Protein AF-A0A935LX18-F1 (afdb_monomer)

Sequence (179 aa):
MEHFVNEFNPDAICLTGYVTHILVIKEYCKKAKLINKNIITIAGGVHTEKFPEDIDDESIDYRVVRNAVRSFPHLIDFLNGNLPFPSGVLKTNELMNEARLPEYDFKFLAPDRTLTEKYRSRYFYVFHNKVALMKTSFGCPYHCKFCFCRIITGDRYFARPLNEVLDELSSIKEKRSTL

Structure (mmCIF, N/CA/C/O backbone):
data_AF-A0A935LX18-F1
#
_entry.id   AF-A0A935LX18-F1
#
loop_
_atom_site.group_PDB
_atom_site.id
_atom_site.type_symbol
_atom_site.label_atom_id
_atom_site.l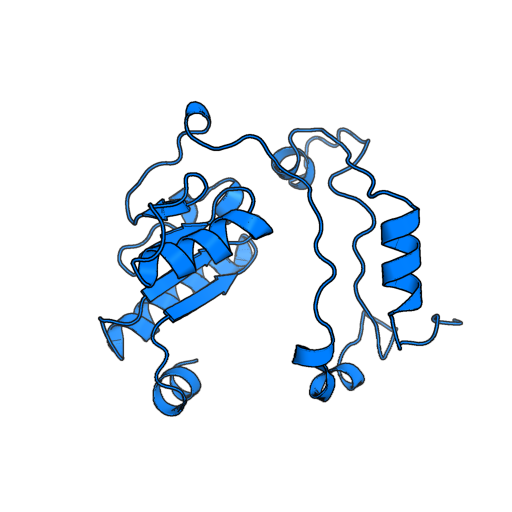abel_alt_id
_atom_site.label_comp_id
_atom_site.label_asym_id
_atom_site.label_entity_id
_atom_site.label_seq_id
_atom_site.pdbx_PDB_ins_code
_atom_site.Cartn_x
_atom_site.Cartn_y
_atom_site.Cartn_z
_atom_site.occupancy
_atom_site.B_iso_or_equiv
_atom_site.auth_seq_id
_atom_site.auth_comp_id
_atom_site.auth_asym_id
_atom_site.auth_atom_id
_atom_site.pdbx_PDB_model_num
ATOM 1 N N . MET A 1 1 ? -18.425 3.016 -3.816 1.00 86.75 1 MET A N 1
ATOM 2 C CA . MET A 1 1 ? -17.789 2.261 -2.717 1.00 86.75 1 MET A CA 1
ATOM 3 C C . MET A 1 1 ? -18.853 1.587 -1.860 1.00 86.75 1 MET A C 1
ATOM 5 O O . MET A 1 1 ? -18.885 0.371 -1.877 1.00 86.75 1 MET A O 1
ATOM 9 N N . GLU A 1 2 ? -19.776 2.333 -1.245 1.00 92.38 2 GLU A N 1
ATOM 10 C CA . GLU A 1 2 ? -20.868 1.794 -0.403 1.00 92.38 2 GLU A CA 1
ATOM 11 C C . GLU A 1 2 ? -21.653 0.649 -1.062 1.00 92.38 2 GLU A C 1
ATOM 13 O O . GLU A 1 2 ? -21.867 -0.385 -0.442 1.00 92.38 2 GLU A O 1
ATOM 18 N N . HIS A 1 3 ? -21.993 0.791 -2.349 1.00 94.00 3 HIS A N 1
ATOM 19 C CA . HIS A 1 3 ? -22.614 -0.275 -3.144 1.00 94.00 3 HIS A CA 1
ATOM 20 C C . HIS A 1 3 ? -21.846 -1.606 -3.071 1.00 94.00 3 HIS A C 1
ATOM 22 O O . HIS A 1 3 ? -22.439 -2.628 -2.752 1.00 94.00 3 HIS A O 1
ATOM 28 N N . PHE A 1 4 ? -20.525 -1.580 -3.280 1.00 93.25 4 PHE A N 1
ATOM 29 C CA . PHE A 1 4 ? -19.686 -2.780 -3.228 1.00 93.25 4 PHE A CA 1
ATOM 30 C C . PHE A 1 4 ? -19.562 -3.342 -1.813 1.00 93.25 4 PHE A C 1
ATOM 32 O O . PHE A 1 4 ? -19.500 -4.553 -1.653 1.00 93.25 4 PHE A O 1
ATOM 39 N N . VAL A 1 5 ? -19.537 -2.485 -0.787 1.00 94.62 5 VAL A N 1
ATOM 40 C CA . VAL A 1 5 ? -19.498 -2.936 0.613 1.00 94.62 5 VAL A CA 1
ATOM 41 C C . VAL A 1 5 ? -20.787 -3.667 0.977 1.00 94.62 5 VAL A C 1
ATOM 43 O O . VAL A 1 5 ? -20.723 -4.737 1.566 1.00 94.62 5 VAL A O 1
ATOM 46 N N . ASN A 1 6 ? -21.942 -3.133 0.577 1.00 94.56 6 ASN A N 1
ATOM 47 C CA . ASN A 1 6 ? -23.236 -3.764 0.830 1.00 94.56 6 ASN A CA 1
ATOM 48 C C . ASN A 1 6 ? -23.429 -5.061 0.031 1.00 94.56 6 ASN A C 1
ATOM 50 O O . ASN A 1 6 ? -24.015 -6.005 0.546 1.00 94.56 6 ASN A O 1
ATOM 54 N N . GLU A 1 7 ? -22.958 -5.109 -1.217 1.00 96.62 7 GLU A N 1
ATOM 55 C CA . GLU A 1 7 ? -23.095 -6.293 -2.074 1.00 96.62 7 GLU A CA 1
ATOM 56 C C . GLU A 1 7 ? -22.148 -7.425 -1.654 1.00 96.62 7 GLU A C 1
ATOM 58 O O . GLU A 1 7 ? -22.559 -8.579 -1.574 1.00 96.62 7 GLU A O 1
ATOM 63 N N . PHE A 1 8 ? -20.880 -7.103 -1.388 1.00 96.75 8 PHE A N 1
ATOM 64 C CA . PHE A 1 8 ? -19.851 -8.099 -1.090 1.00 96.75 8 PHE A CA 1
ATOM 65 C C . PHE A 1 8 ? -19.779 -8.466 0.399 1.00 96.75 8 PHE A C 1
ATOM 67 O O . PHE 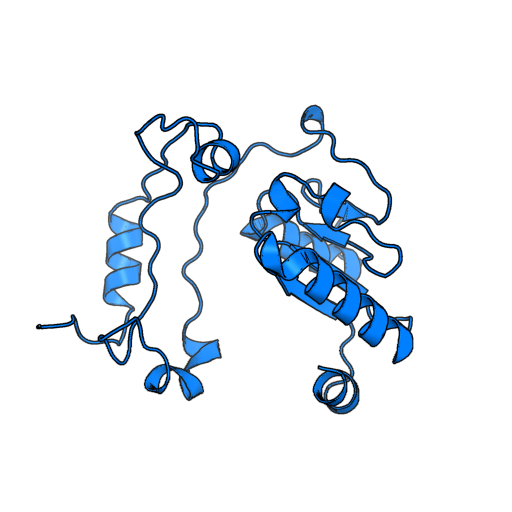A 1 8 ? -19.352 -9.569 0.721 1.00 96.75 8 PHE A O 1
ATOM 74 N N . ASN A 1 9 ? -20.185 -7.559 1.296 1.00 95.88 9 ASN A N 1
ATOM 75 C CA . ASN A 1 9 ? -20.076 -7.692 2.752 1.00 95.88 9 ASN A CA 1
ATOM 76 C C . ASN A 1 9 ? -18.656 -8.101 3.225 1.00 95.88 9 ASN A C 1
ATOM 78 O O . ASN A 1 9 ? -18.478 -9.193 3.763 1.00 95.88 9 ASN A O 1
ATOM 82 N N . PRO A 1 10 ? -17.629 -7.255 3.000 1.00 97.12 10 PRO A N 1
ATOM 83 C CA . PRO A 1 10 ? -16.240 -7.597 3.307 1.00 97.12 10 PRO A CA 1
ATOM 84 C C . PRO A 1 10 ? -15.951 -7.635 4.811 1.00 97.12 10 PRO A C 1
ATOM 86 O O . PRO A 1 10 ? -16.379 -6.746 5.542 1.00 97.12 10 PRO A O 1
ATOM 89 N N . ASP A 1 11 ? -15.087 -8.555 5.242 1.00 97.25 11 ASP A N 1
ATOM 90 C CA . ASP A 1 11 ? -14.485 -8.519 6.585 1.00 97.25 11 ASP A CA 1
ATOM 91 C C . ASP A 1 11 ? -13.445 -7.399 6.720 1.00 97.25 11 ASP A C 1
ATOM 93 O O . ASP A 1 11 ? -13.256 -6.826 7.794 1.00 97.25 11 ASP A O 1
ATOM 97 N N . ALA A 1 12 ? -12.770 -7.062 5.615 1.00 97.56 12 ALA A N 1
ATOM 98 C CA . ALA A 1 12 ? -11.761 -6.016 5.577 1.00 97.56 12 ALA A CA 1
ATOM 99 C C . ALA A 1 12 ? -11.776 -5.215 4.269 1.00 97.56 12 ALA A C 1
ATOM 101 O O . ALA A 1 12 ? -11.993 -5.750 3.181 1.00 97.56 12 ALA A O 1
ATOM 102 N N . ILE A 1 13 ? -11.466 -3.924 4.369 1.00 97.56 13 ILE A N 1
ATOM 103 C CA . ILE A 1 13 ? -11.244 -3.022 3.239 1.00 97.56 13 ILE A CA 1
ATOM 104 C C . ILE A 1 13 ? -9.830 -2.464 3.332 1.00 97.56 13 ILE A C 1
ATOM 106 O O . ILE A 1 13 ? -9.422 -1.905 4.348 1.00 97.56 13 ILE A O 1
ATOM 110 N N . CYS A 1 14 ? -9.094 -2.596 2.232 1.00 97.56 14 CYS A N 1
ATOM 111 C CA . CYS A 1 14 ? -7.715 -2.147 2.119 1.00 97.56 14 CYS A CA 1
ATOM 112 C C . CYS A 1 14 ? -7.626 -1.044 1.066 1.00 97.56 14 CYS A C 1
ATOM 114 O O . CYS A 1 14 ? -7.994 -1.257 -0.090 1.00 97.56 14 CYS A O 1
ATOM 116 N N . LEU A 1 15 ? -7.134 0.129 1.453 1.00 97.38 15 LEU A N 1
ATOM 117 C CA . LEU A 1 15 ? -7.033 1.292 0.579 1.00 97.38 15 LEU A CA 1
ATOM 118 C C . LEU A 1 15 ? -5.577 1.726 0.437 1.00 97.38 15 LEU A C 1
ATOM 120 O O . LEU A 1 15 ? -4.823 1.792 1.407 1.00 97.38 15 LEU A O 1
ATOM 124 N N . THR A 1 16 ? -5.185 2.050 -0.793 1.00 96.75 16 THR A N 1
ATOM 125 C CA . THR A 1 16 ? -3.861 2.590 -1.096 1.00 96.75 16 THR A CA 1
ATOM 126 C C . THR A 1 16 ? -3.967 3.833 -1.962 1.00 96.75 16 THR A C 1
ATOM 128 O O . THR A 1 16 ? -4.864 3.948 -2.798 1.00 96.75 16 THR A O 1
ATOM 131 N N . GLY A 1 17 ? -3.053 4.779 -1.763 1.00 94.06 17 GLY A N 1
ATOM 132 C CA . GLY A 1 17 ? -3.033 6.007 -2.539 1.00 94.06 17 GLY A CA 1
ATOM 133 C C . GLY A 1 17 ? -1.757 6.821 -2.376 1.00 94.06 17 GLY A C 1
ATOM 134 O O . GLY A 1 17 ? -0.782 6.408 -1.746 1.00 94.06 17 GLY A O 1
ATOM 135 N N . TYR A 1 18 ? -1.785 7.998 -2.993 1.00 94.31 18 TYR A N 1
ATOM 136 C CA . TYR A 1 18 ? -0.754 9.022 -2.884 1.00 94.31 18 TYR A CA 1
ATOM 137 C C . TYR A 1 18 ? -1.201 10.093 -1.889 1.00 94.31 18 TYR A C 1
ATOM 139 O O . TYR A 1 18 ? -2.324 10.051 -1.386 1.00 94.31 18 TYR A O 1
ATOM 147 N N . VAL A 1 19 ? -0.349 11.092 -1.662 1.00 94.50 19 VAL A N 1
ATOM 148 C CA . VAL A 1 19 ? -0.651 12.240 -0.794 1.00 94.50 19 VAL A CA 1
ATOM 149 C C . VAL A 1 19 ? -2.000 12.903 -1.116 1.00 94.50 19 VAL A C 1
ATOM 151 O O . VAL A 1 19 ? -2.765 13.240 -0.219 1.00 94.50 19 VAL A O 1
ATOM 154 N N . THR A 1 20 ? -2.363 12.998 -2.397 1.00 96.19 20 THR A N 1
ATOM 155 C CA . THR A 1 20 ? -3.630 13.595 -2.854 1.00 96.19 20 THR A CA 1
ATOM 156 C C . THR A 1 20 ? -4.868 12.774 -2.494 1.00 96.19 20 THR A C 1
ATOM 158 O O . THR A 1 20 ? -5.981 13.282 -2.577 1.00 96.19 20 THR A O 1
ATOM 161 N N . HIS A 1 21 ? -4.701 11.507 -2.109 1.00 97.00 21 HIS A N 1
ATOM 162 C CA . HIS A 1 21 ? -5.800 10.592 -1.805 1.00 97.00 21 HIS A CA 1
ATOM 1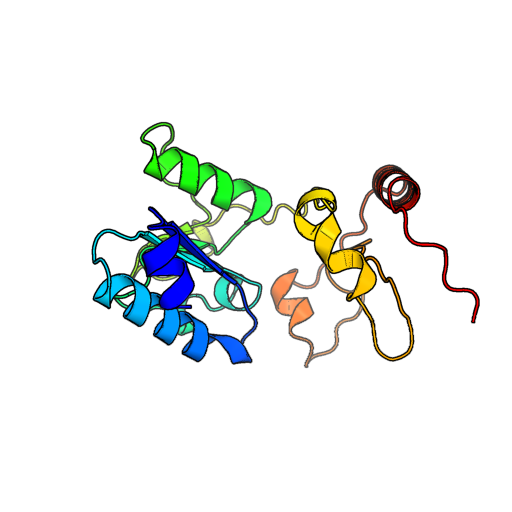63 C C . HIS A 1 21 ? -6.051 10.423 -0.304 1.00 97.00 21 HIS A C 1
ATOM 165 O O . HIS A 1 21 ? -7.005 9.742 0.053 1.00 97.00 21 HIS A O 1
ATOM 171 N N . ILE A 1 22 ? -5.255 11.039 0.578 1.00 96.94 22 ILE A N 1
ATOM 172 C CA . ILE A 1 22 ? -5.365 10.845 2.036 1.00 96.94 22 ILE A CA 1
ATOM 173 C C . ILE A 1 22 ? -6.788 11.117 2.537 1.00 96.94 22 ILE A C 1
ATOM 175 O O . ILE A 1 22 ? -7.368 10.281 3.225 1.00 96.94 22 ILE A O 1
ATOM 179 N N . LEU A 1 23 ? -7.376 12.254 2.152 1.00 97.62 23 LEU A N 1
ATOM 180 C CA . LEU A 1 23 ? -8.729 12.623 2.583 1.00 97.62 23 LEU A CA 1
ATOM 181 C C . LEU A 1 23 ? -9.789 11.648 2.058 1.00 97.62 23 LEU A C 1
ATOM 183 O O . LEU A 1 23 ? -10.693 11.273 2.800 1.00 97.62 23 LEU A O 1
ATOM 187 N N . VAL 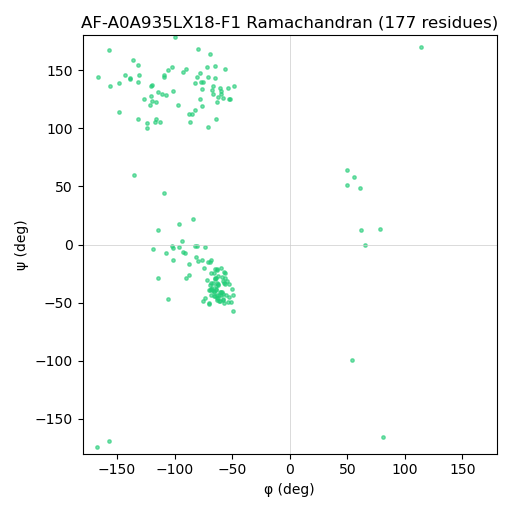A 1 24 ? -9.638 11.187 0.813 1.00 97.56 24 VAL A N 1
ATOM 188 C CA . VAL A 1 24 ? -10.546 10.208 0.195 1.00 97.56 24 VAL A CA 1
ATOM 189 C C . VAL A 1 24 ? -10.449 8.857 0.902 1.00 97.56 24 VAL A C 1
ATOM 191 O O . VAL A 1 24 ? -11.469 8.224 1.157 1.00 97.56 24 VAL A O 1
ATOM 194 N N . ILE A 1 25 ? -9.238 8.423 1.267 1.00 97.81 25 ILE A N 1
ATOM 195 C CA . ILE A 1 25 ? -9.033 7.182 2.022 1.00 97.81 25 ILE A CA 1
ATOM 196 C C . ILE A 1 25 ? -9.728 7.274 3.385 1.00 97.81 25 ILE A C 1
ATOM 198 O O . ILE A 1 25 ? -10.506 6.380 3.715 1.00 97.81 25 ILE A O 1
ATOM 202 N N . LYS A 1 26 ? -9.530 8.369 4.136 1.00 98.06 26 LYS A N 1
ATOM 203 C CA . LYS A 1 26 ? -10.222 8.591 5.420 1.00 98.06 26 LYS A CA 1
ATOM 204 C C . LYS A 1 26 ? -11.740 8.568 5.254 1.00 98.06 26 LYS A C 1
ATOM 206 O O . LYS A 1 26 ? -12.435 7.895 6.006 1.00 98.06 26 LYS A O 1
ATOM 211 N N . GLU A 1 27 ? -12.266 9.279 4.258 1.00 98.06 27 GLU A N 1
ATOM 212 C CA . GLU A 1 27 ? -13.703 9.308 3.974 1.00 98.06 27 GLU A CA 1
ATOM 213 C C . GLU A 1 27 ? -14.254 7.903 3.695 1.00 98.06 27 GLU A C 1
ATOM 215 O O . GLU A 1 27 ? -15.317 7.532 4.198 1.00 98.06 27 GLU A O 1
ATOM 220 N N . TYR A 1 28 ? -13.529 7.099 2.917 1.00 97.75 28 TYR A N 1
ATOM 221 C CA . TYR A 1 28 ? -13.967 5.756 2.561 1.00 97.75 28 TYR A CA 1
ATOM 222 C C . TYR A 1 28 ? -13.929 4.796 3.750 1.00 97.75 28 TYR A C 1
ATOM 224 O O . TYR A 1 28 ? -14.870 4.022 3.920 1.00 97.75 28 TYR A O 1
ATOM 232 N N . CYS A 1 29 ? -12.916 4.885 4.610 1.00 98.00 29 CYS A N 1
ATOM 233 C CA . CYS A 1 29 ? -12.875 4.113 5.849 1.00 98.00 29 CYS A CA 1
ATOM 234 C C . CYS A 1 29 ? -14.029 4.491 6.795 1.00 98.00 29 CYS A C 1
ATOM 236 O O . CYS A 1 29 ? -14.728 3.606 7.289 1.00 98.00 29 CYS A O 1
ATOM 238 N N . LYS A 1 30 ? -14.330 5.790 6.957 1.00 98.06 30 LYS A N 1
ATOM 239 C CA . LYS A 1 30 ? -15.496 6.261 7.734 1.00 98.06 30 LYS A CA 1
ATOM 240 C C . LYS A 1 30 ? -16.799 5.679 7.209 1.00 98.06 30 LYS A C 1
ATOM 242 O O . LYS A 1 30 ? -17.576 5.112 7.970 1.00 98.06 30 LYS A O 1
ATOM 247 N N . LYS A 1 31 ? -17.027 5.786 5.901 1.00 97.94 31 LYS A N 1
ATOM 248 C CA . LYS A 1 31 ? -18.225 5.251 5.244 1.00 97.94 31 LYS A CA 1
ATOM 249 C C . LYS A 1 31 ? -18.353 3.736 5.409 1.00 97.94 31 LYS A C 1
ATOM 251 O O . LYS A 1 31 ? -19.445 3.257 5.694 1.00 97.94 31 LYS A O 1
ATOM 256 N N . ALA A 1 32 ? -17.254 2.990 5.309 1.00 97.81 32 ALA A N 1
ATOM 257 C CA . ALA A 1 32 ? -17.259 1.553 5.571 1.00 97.81 32 ALA A CA 1
ATOM 258 C C . ALA A 1 32 ? -17.684 1.229 7.013 1.00 97.81 32 ALA A C 1
ATOM 260 O O . ALA A 1 32 ? -18.594 0.428 7.218 1.00 97.81 32 ALA A O 1
ATOM 261 N N . LYS A 1 33 ? -17.098 1.912 8.005 1.00 97.44 33 LYS A N 1
ATOM 262 C CA . LYS A 1 33 ? -17.443 1.739 9.426 1.00 97.44 33 LYS A CA 1
ATOM 263 C C . LYS A 1 33 ? -18.878 2.169 9.758 1.00 97.44 33 LYS A C 1
ATOM 265 O O . LYS A 1 33 ? -19.476 1.609 10.673 1.00 97.44 33 LYS A O 1
ATOM 270 N N . LEU A 1 34 ? -19.439 3.143 9.033 1.00 97.38 34 LEU A N 1
ATOM 271 C CA . LEU A 1 34 ? -20.847 3.540 9.165 1.00 97.38 34 LEU A CA 1
ATOM 272 C C . LEU A 1 34 ? -21.805 2.443 8.685 1.00 97.38 34 LEU A C 1
ATOM 274 O O . LEU A 1 34 ? -22.852 2.257 9.298 1.00 97.38 34 LEU A O 1
ATOM 278 N N . ILE A 1 35 ? -21.444 1.720 7.621 1.00 97.12 35 ILE A N 1
ATOM 279 C CA . ILE A 1 35 ? -22.222 0.578 7.120 1.00 97.12 35 ILE A CA 1
ATOM 280 C C . ILE A 1 35 ? -22.119 -0.597 8.094 1.00 97.12 35 ILE A C 1
ATOM 282 O O . ILE A 1 35 ? -23.131 -1.153 8.515 1.00 97.12 35 ILE A O 1
ATOM 286 N N . ASN A 1 36 ? -20.895 -0.968 8.468 1.00 97.06 36 ASN A N 1
ATOM 287 C CA . ASN A 1 36 ? -20.640 -2.033 9.424 1.00 97.06 36 ASN A CA 1
ATOM 288 C C . ASN A 1 36 ? -19.361 -1.725 10.215 1.00 97.06 36 ASN A C 1
ATOM 290 O O . ASN A 1 36 ? -18.251 -1.731 9.684 1.00 97.06 36 ASN A O 1
ATOM 294 N N . LYS A 1 37 ? -19.524 -1.495 11.522 1.00 96.75 37 LYS A N 1
ATOM 295 C CA . LYS A 1 37 ? -18.428 -1.137 12.437 1.00 96.75 37 LYS A CA 1
ATOM 296 C C . LYS A 1 37 ? -17.367 -2.232 12.576 1.00 96.75 37 LYS A C 1
ATOM 298 O O . LYS A 1 37 ? -16.236 -1.921 12.946 1.00 96.75 37 LYS A O 1
ATOM 303 N N . ASN A 1 38 ? -17.722 -3.479 12.266 1.00 97.31 38 ASN A N 1
ATOM 304 C CA . ASN A 1 38 ? -16.827 -4.628 12.365 1.00 97.31 38 ASN A CA 1
ATOM 305 C C . ASN A 1 38 ? -15.898 -4.769 11.152 1.00 97.31 38 ASN A C 1
ATOM 307 O O . ASN A 1 38 ? -14.958 -5.552 11.223 1.00 97.31 38 ASN A O 1
ATOM 311 N N . ILE A 1 39 ? -16.126 -4.020 10.063 1.00 98.31 39 ILE A N 1
ATOM 312 C CA . ILE A 1 39 ? -15.230 -4.038 8.900 1.00 98.31 39 ILE A CA 1
ATOM 313 C C . ILE A 1 39 ? -13.864 -3.523 9.332 1.00 98.31 39 ILE A C 1
ATOM 315 O O . ILE A 1 39 ? -13.749 -2.390 9.801 1.00 98.31 39 ILE A O 1
ATOM 319 N N . ILE A 1 40 ? -12.826 -4.327 9.141 1.00 98.62 40 ILE A N 1
ATOM 320 C CA . ILE A 1 40 ? -11.447 -3.920 9.391 1.00 98.62 40 ILE A CA 1
ATOM 321 C C . ILE A 1 40 ? -10.990 -3.011 8.251 1.00 98.62 40 IL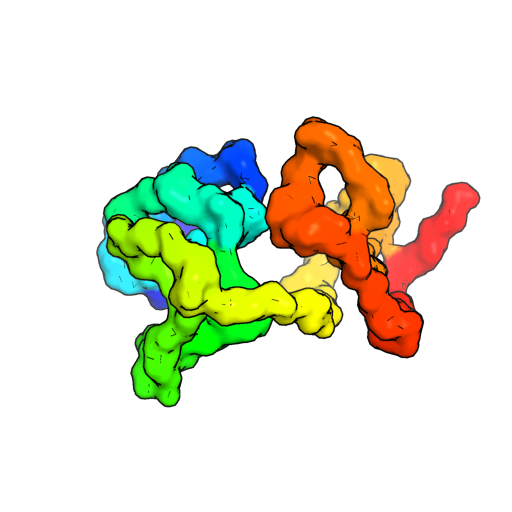E A C 1
ATOM 323 O O . ILE A 1 40 ? -11.191 -3.289 7.073 1.00 98.62 40 ILE A O 1
ATOM 327 N N . THR A 1 41 ? -10.356 -1.903 8.585 1.00 98.62 41 THR A N 1
ATOM 328 C CA . THR A 1 41 ? -9.940 -0.870 7.638 1.00 98.62 41 THR A CA 1
ATOM 329 C C . THR A 1 41 ? -8.429 -0.717 7.680 1.00 98.62 41 THR A C 1
ATOM 331 O O . THR A 1 41 ? -7.824 -0.500 8.731 1.00 98.62 41 THR A O 1
ATOM 334 N N . ILE A 1 42 ? -7.802 -0.875 6.518 1.00 98.69 42 ILE A N 1
ATOM 335 C CA . ILE A 1 42 ? -6.348 -0.914 6.385 1.00 98.69 42 ILE A CA 1
ATOM 336 C C . ILE A 1 42 ? -5.934 0.118 5.342 1.00 98.69 42 ILE A C 1
ATOM 338 O O . ILE A 1 42 ? -6.398 0.083 4.202 1.00 98.69 42 ILE A O 1
ATOM 342 N N . ALA A 1 43 ? -5.037 1.024 5.715 1.00 98.38 43 ALA A N 1
ATOM 343 C CA . ALA A 1 43 ? -4.468 2.009 4.807 1.00 98.38 43 ALA A CA 1
ATOM 344 C C . ALA A 1 43 ? -2.999 1.699 4.497 1.00 98.38 43 ALA A C 1
ATOM 346 O O . ALA A 1 43 ? -2.241 1.237 5.350 1.00 98.38 43 ALA A O 1
ATOM 347 N N . GLY A 1 44 ? -2.573 1.994 3.274 1.00 97.19 44 GLY A N 1
ATOM 348 C CA . GLY A 1 44 ? -1.175 1.910 2.870 1.00 97.19 44 GLY A CA 1
ATOM 349 C C . GLY A 1 44 ? -0.867 2.803 1.674 1.00 97.19 44 GLY A C 1
ATOM 350 O O . GLY A 1 44 ? -1.683 3.606 1.226 1.00 97.19 44 GLY A O 1
ATOM 351 N N . GLY A 1 45 ? 0.314 2.617 1.097 1.00 95.19 45 GLY A N 1
ATOM 352 C CA . GLY A 1 45 ? 0.800 3.418 -0.024 1.00 95.19 45 GLY A CA 1
ATOM 353 C C . GLY A 1 45 ? 2.008 4.261 0.354 1.00 95.19 45 GLY A C 1
ATOM 354 O O . GLY A 1 45 ? 2.394 4.360 1.515 1.00 95.19 45 GLY A O 1
ATOM 355 N N . VAL A 1 46 ? 2.627 4.861 -0.660 1.00 93.38 46 VAL A N 1
ATOM 356 C CA . VAL A 1 46 ? 3.949 5.493 -0.524 1.00 93.38 46 VAL A CA 1
ATOM 357 C C . VAL A 1 46 ? 3.964 6.693 0.421 1.00 93.38 46 VAL A C 1
ATOM 359 O O . VAL A 1 46 ? 4.992 6.964 1.030 1.00 93.38 46 VAL A O 1
ATOM 362 N N . HIS A 1 47 ? 2.840 7.407 0.548 1.00 94.81 47 HIS A N 1
ATOM 363 C CA . HIS A 1 47 ? 2.731 8.513 1.502 1.00 94.81 47 HIS A CA 1
ATOM 364 C C . HIS A 1 47 ? 2.575 7.990 2.928 1.00 94.81 47 HIS A C 1
ATOM 366 O O . HIS A 1 47 ? 3.334 8.384 3.804 1.00 94.81 47 HIS A O 1
ATOM 372 N N . THR A 1 48 ? 1.664 7.034 3.135 1.00 96.06 48 THR A N 1
ATOM 373 C CA . THR A 1 48 ? 1.450 6.362 4.426 1.00 96.06 48 THR A CA 1
ATOM 374 C C . THR A 1 48 ? 2.719 5.695 4.955 1.00 96.06 48 THR A C 1
ATOM 376 O O . THR A 1 48 ? 2.937 5.691 6.155 1.00 96.06 48 THR A O 1
ATOM 379 N N . GLU A 1 49 ? 3.587 5.183 4.079 1.00 95.38 49 GLU A N 1
ATOM 380 C CA . GLU A 1 49 ? 4.872 4.586 4.470 1.00 95.38 49 GLU A CA 1
ATOM 381 C C . GLU A 1 49 ? 5.836 5.572 5.153 1.00 95.38 49 GLU A C 1
ATOM 383 O O . GLU A 1 49 ? 6.704 5.158 5.919 1.00 95.38 49 GLU A O 1
ATOM 388 N N . LYS A 1 50 ? 5.716 6.871 4.855 1.00 93.38 50 LYS A N 1
ATOM 389 C CA . LYS A 1 50 ? 6.644 7.908 5.332 1.00 93.38 50 LYS A CA 1
ATOM 390 C C . LYS A 1 50 ? 6.026 8.919 6.279 1.00 93.38 50 LYS A C 1
ATOM 392 O O . LYS A 1 50 ? 6.744 9.472 7.102 1.00 93.38 50 LYS A O 1
ATOM 397 N N . PHE A 1 51 ? 4.731 9.159 6.141 1.00 95.31 51 PHE A N 1
ATOM 398 C CA . PHE A 1 51 ? 3.968 10.124 6.923 1.00 95.31 51 PHE A CA 1
ATOM 399 C C . PHE A 1 51 ? 2.641 9.481 7.361 1.00 95.31 51 PHE A C 1
ATOM 401 O O . PHE A 1 51 ? 1.564 9.922 6.948 1.00 95.31 51 PHE A O 1
ATOM 408 N N . PRO A 1 52 ? 2.679 8.368 8.121 1.00 97.00 52 PRO A N 1
ATOM 409 C CA . PRO A 1 52 ? 1.467 7.663 8.535 1.00 97.00 52 PRO A CA 1
ATOM 410 C C . PRO A 1 52 ? 0.567 8.483 9.461 1.00 97.00 52 PRO A C 1
ATOM 412 O O . PRO A 1 52 ? -0.626 8.194 9.553 1.00 97.00 52 PRO A O 1
ATOM 415 N N . GLU A 1 53 ? 1.100 9.499 10.133 1.00 97.62 53 GLU A N 1
ATOM 416 C CA . GLU A 1 53 ? 0.345 10.424 10.976 1.00 97.62 53 GLU A CA 1
ATOM 417 C C . GLU A 1 53 ? -0.659 11.243 10.155 1.00 97.62 53 GLU A C 1
ATOM 419 O O . GLU A 1 53 ? -1.785 11.455 10.597 1.00 97.62 53 GLU A O 1
ATOM 424 N N . ASP A 1 54 ? -0.317 11.619 8.917 1.00 97.00 54 ASP A N 1
ATOM 425 C CA . ASP A 1 54 ? -1.215 12.399 8.053 1.00 97.00 54 ASP A CA 1
ATOM 426 C C . ASP A 1 54 ? -2.509 11.640 7.743 1.00 97.00 54 ASP A C 1
ATOM 428 O O . ASP A 1 54 ? -3.583 12.235 7.595 1.00 97.00 54 ASP A O 1
ATOM 432 N N . ILE A 1 55 ? -2.415 10.311 7.636 1.00 97.44 55 ILE A N 1
ATOM 433 C CA . ILE A 1 55 ? -3.559 9.446 7.360 1.00 97.44 55 ILE A CA 1
ATOM 434 C C . ILE A 1 55 ? -4.231 8.912 8.627 1.00 97.44 55 ILE A C 1
ATOM 436 O O . ILE A 1 55 ? -5.296 8.327 8.502 1.00 97.44 55 ILE A O 1
ATOM 440 N N . ASP A 1 56 ? -3.687 9.143 9.823 1.00 98.06 56 ASP A N 1
ATOM 441 C CA . ASP A 1 56 ? -4.282 8.638 11.065 1.00 98.06 56 ASP A CA 1
ATOM 442 C C . ASP A 1 56 ? -5.700 9.186 11.278 1.00 98.06 56 ASP A C 1
ATOM 444 O O . ASP A 1 56 ? -5.976 10.369 11.036 1.00 98.06 56 ASP A O 1
ATOM 448 N N . ASP A 1 57 ? -6.616 8.301 11.654 1.00 98.19 57 ASP A N 1
ATOM 449 C CA . ASP A 1 57 ? -8.035 8.590 11.851 1.00 98.19 57 ASP A CA 1
ATOM 450 C C . ASP A 1 57 ? -8.685 7.417 12.596 1.00 98.19 57 ASP A C 1
ATOM 452 O O . ASP A 1 57 ? -8.355 6.264 12.329 1.00 98.19 57 ASP A O 1
ATOM 456 N N . GLU A 1 58 ? -9.650 7.691 13.478 1.00 97.94 58 GLU A N 1
ATOM 457 C CA . GLU A 1 58 ? -10.361 6.661 14.257 1.00 97.94 58 GLU A CA 1
ATOM 458 C C . GLU A 1 58 ? -11.038 5.591 13.392 1.00 97.94 58 GLU A C 1
ATOM 460 O O . GLU A 1 58 ? -11.280 4.474 13.844 1.00 97.94 58 GLU A O 1
ATOM 465 N N . SER A 1 59 ? -11.356 5.925 12.141 1.00 98.00 59 SER A N 1
ATOM 466 C CA . SER A 1 59 ? -11.942 4.983 11.194 1.00 98.00 59 SER A CA 1
ATOM 467 C C . SER A 1 59 ? -10.942 4.044 10.529 1.00 98.00 59 SER A C 1
ATOM 469 O O . SER A 1 59 ? -11.392 3.247 9.715 1.00 98.00 59 SER A O 1
ATOM 471 N N . ILE A 1 60 ? -9.638 4.147 10.815 1.00 98.62 60 ILE A N 1
ATOM 472 C CA . ILE A 1 60 ? -8.567 3.351 10.201 1.00 98.62 60 ILE A CA 1
ATOM 473 C C . ILE A 1 60 ? -7.894 2.499 11.273 1.00 98.62 60 ILE A C 1
ATOM 475 O O . ILE A 1 60 ? -7.094 3.003 12.059 1.00 98.62 60 ILE A O 1
ATOM 479 N N . ASP A 1 61 ? -8.179 1.197 11.275 1.00 98.75 61 ASP A N 1
ATOM 480 C CA . ASP A 1 61 ? -7.671 0.266 12.291 1.00 98.75 61 ASP A CA 1
ATOM 481 C C . ASP A 1 61 ? -6.156 0.039 12.163 1.00 98.75 61 ASP A C 1
ATOM 483 O O . ASP A 1 61 ? -5.443 -0.037 13.168 1.00 98.75 61 ASP A O 1
ATOM 487 N N . TYR A 1 62 ? -5.654 -0.055 10.924 1.00 98.75 62 TYR A N 1
ATOM 488 C CA . TYR A 1 62 ? -4.248 -0.357 10.648 1.00 98.75 62 TYR A CA 1
ATOM 489 C C . TYR A 1 62 ? -3.663 0.477 9.508 1.00 98.75 62 TYR A C 1
ATOM 491 O O . TYR A 1 62 ? -4.293 0.702 8.474 1.00 98.75 62 TYR A O 1
ATOM 499 N N . ARG A 1 63 ? -2.398 0.872 9.659 1.00 98.50 63 ARG A N 1
ATOM 500 C CA . ARG A 1 63 ? -1.599 1.556 8.635 1.00 98.50 63 ARG A CA 1
ATOM 501 C C . ARG A 1 63 ? -0.360 0.720 8.331 1.00 98.50 63 ARG A C 1
ATOM 503 O O . ARG A 1 63 ? 0.441 0.464 9.224 1.00 98.50 63 ARG A O 1
ATOM 510 N N . VAL A 1 64 ? -0.193 0.278 7.086 1.00 98.06 64 VAL A N 1
ATOM 511 C CA . VAL A 1 64 ? 0.993 -0.476 6.650 1.00 98.06 64 VAL A CA 1
ATOM 512 C C . VAL A 1 64 ? 2.088 0.512 6.265 1.00 98.06 64 VAL A C 1
ATOM 514 O O . VAL A 1 64 ? 1.955 1.230 5.272 1.00 98.06 64 VAL A O 1
ATOM 517 N N . VAL A 1 65 ? 3.168 0.540 7.049 1.00 97.31 65 VAL A N 1
ATOM 518 C CA . VAL A 1 65 ? 4.195 1.594 6.987 1.00 97.31 65 VAL A CA 1
ATOM 519 C C . VAL A 1 65 ? 5.589 1.100 6.617 1.00 97.31 65 VAL A C 1
ATOM 521 O O . VAL A 1 65 ? 6.506 1.901 6.474 1.00 97.31 65 VAL A O 1
ATOM 524 N N . ARG A 1 66 ? 5.793 -0.214 6.467 1.00 95.81 66 ARG A N 1
ATOM 525 C CA . ARG A 1 66 ? 7.090 -0.768 6.057 1.00 95.81 66 ARG A CA 1
ATOM 526 C C . ARG A 1 66 ? 6.943 -2.134 5.406 1.00 95.81 66 ARG A C 1
ATOM 528 O O . ARG A 1 66 ? 6.233 -2.996 5.921 1.00 95.81 66 ARG A O 1
ATOM 535 N N . ASN A 1 67 ? 7.669 -2.352 4.307 1.00 94.31 67 ASN A N 1
ATOM 536 C CA . ASN A 1 67 ? 7.785 -3.641 3.613 1.00 94.31 67 ASN A CA 1
ATOM 537 C C . ASN A 1 67 ? 6.418 -4.282 3.337 1.00 94.31 67 ASN A C 1
ATOM 539 O O . ASN A 1 67 ? 6.187 -5.438 3.689 1.00 94.31 67 ASN A O 1
ATOM 543 N N . ALA A 1 68 ? 5.495 -3.525 2.731 1.00 94.06 68 ALA A N 1
ATOM 544 C CA . ALA A 1 68 ? 4.092 -3.922 2.584 1.00 94.06 68 ALA A CA 1
ATOM 545 C C . ALA A 1 68 ? 3.906 -5.312 1.952 1.00 94.06 68 ALA A C 1
ATOM 547 O O . ALA A 1 68 ? 3.026 -6.053 2.367 1.00 94.06 68 ALA A O 1
ATOM 548 N N . VAL A 1 69 ? 4.787 -5.710 1.029 1.00 92.81 69 VAL A N 1
ATOM 549 C CA . VAL A 1 69 ? 4.791 -7.044 0.401 1.00 92.81 69 VAL A CA 1
ATOM 550 C C . VAL A 1 69 ? 4.874 -8.189 1.424 1.00 92.81 69 VAL A C 1
ATOM 552 O O . VAL A 1 69 ? 4.363 -9.273 1.167 1.00 92.81 69 VAL A O 1
ATOM 555 N N . ARG A 1 70 ? 5.495 -7.959 2.587 1.00 93.75 70 ARG A N 1
ATOM 556 C CA . ARG A 1 70 ? 5.604 -8.931 3.688 1.00 93.75 70 ARG A CA 1
ATOM 557 C C . ARG A 1 70 ? 4.675 -8.593 4.849 1.00 93.75 70 ARG A C 1
ATOM 559 O O . ARG A 1 70 ? 3.961 -9.460 5.340 1.00 93.75 70 ARG A O 1
ATOM 566 N N . SER A 1 71 ? 4.664 -7.331 5.269 1.00 95.81 71 SER A N 1
ATOM 567 C CA . SER A 1 71 ? 3.913 -6.893 6.448 1.00 95.81 71 SER A CA 1
ATOM 568 C C . SER A 1 71 ? 2.401 -6.965 6.250 1.00 95.81 71 SER A C 1
ATOM 570 O O . SER A 1 71 ? 1.693 -7.250 7.209 1.00 95.81 71 SER A O 1
ATOM 572 N N . PHE A 1 72 ? 1.893 -6.737 5.031 1.00 96.50 72 PHE A N 1
ATOM 573 C CA . PHE A 1 72 ? 0.454 -6.812 4.772 1.00 96.50 72 PHE A CA 1
ATOM 574 C C . PHE A 1 72 ? -0.079 -8.254 4.838 1.00 96.50 72 PHE A C 1
ATOM 576 O O . PHE A 1 72 ? -1.008 -8.472 5.608 1.00 96.50 72 PHE A O 1
ATOM 583 N N . PRO A 1 73 ? 0.508 -9.261 4.157 1.00 95.62 73 PRO A N 1
ATOM 584 C CA . PRO A 1 73 ? 0.104 -10.655 4.366 1.00 95.62 73 PRO A CA 1
ATOM 585 C C . PRO A 1 73 ? 0.182 -11.097 5.833 1.00 95.62 73 PRO A C 1
ATOM 587 O O . PRO A 1 73 ? -0.770 -11.674 6.343 1.00 95.62 73 PRO A O 1
ATOM 590 N N . HIS A 1 74 ? 1.253 -10.732 6.549 1.00 97.06 74 HIS A N 1
ATOM 591 C CA . HIS A 1 74 ? 1.370 -11.042 7.979 1.00 97.06 74 HIS A CA 1
ATOM 592 C C . HIS A 1 74 ? 0.279 -10.368 8.825 1.00 97.06 74 HIS A C 1
ATOM 594 O O . HIS A 1 74 ? -0.151 -10.929 9.829 1.00 97.06 74 HIS A O 1
ATOM 600 N N . LEU A 1 75 ? -0.174 -9.169 8.442 1.00 98.38 75 LEU A N 1
ATOM 601 C CA . LEU A 1 75 ? -1.306 -8.514 9.092 1.00 98.38 75 LEU A CA 1
ATOM 602 C C . LEU A 1 75 ? -2.588 -9.320 8.880 1.00 98.38 75 LEU A C 1
ATOM 604 O O . LEU A 1 75 ? -3.324 -9.524 9.837 1.00 98.38 75 LEU A O 1
ATOM 608 N N . ILE A 1 76 ? -2.836 -9.808 7.662 1.00 97.81 76 ILE A N 1
ATOM 609 C CA . ILE A 1 76 ? -3.988 -10.675 7.382 1.00 97.81 76 ILE A CA 1
ATOM 610 C C . ILE A 1 76 ? -3.922 -11.956 8.226 1.00 97.81 76 ILE A C 1
ATOM 612 O O . ILE A 1 76 ? -4.915 -12.335 8.843 1.00 97.81 76 ILE A O 1
ATOM 616 N N . ASP A 1 77 ? -2.752 -12.583 8.339 1.00 97.94 77 ASP A N 1
ATOM 617 C CA . ASP A 1 77 ? -2.565 -13.767 9.186 1.00 97.94 77 ASP A CA 1
ATOM 618 C C . ASP A 1 77 ? -2.768 -13.473 10.679 1.00 97.94 77 ASP A C 1
ATOM 620 O O . ASP A 1 77 ? -3.363 -14.283 11.391 1.00 97.94 77 ASP A O 1
ATOM 624 N N . PHE A 1 78 ? -2.322 -12.309 11.161 1.00 98.06 78 PHE A N 1
ATOM 625 C CA . PHE A 1 78 ? -2.594 -11.847 12.524 1.00 98.06 78 PHE A CA 1
ATOM 626 C C . PHE A 1 78 ? -4.095 -11.670 12.777 1.00 98.06 78 PHE A C 1
ATOM 628 O O . PHE A 1 78 ? -4.595 -12.107 13.812 1.00 98.06 78 PHE A O 1
ATOM 635 N N . LEU A 1 79 ? -4.825 -11.077 11.829 1.00 97.44 79 LEU A N 1
ATOM 636 C CA . LEU A 1 79 ? -6.275 -10.886 11.936 1.00 97.44 79 LEU A CA 1
ATOM 637 C C . LEU A 1 79 ? -7.039 -12.216 11.965 1.00 97.44 79 LEU A C 1
ATOM 639 O O . LEU A 1 79 ? -8.074 -12.309 12.617 1.00 97.44 79 LEU A O 1
ATOM 643 N N . ASN A 1 80 ? -6.489 -13.255 11.336 1.00 96.94 80 ASN A N 1
ATOM 644 C CA . ASN A 1 80 ? -7.003 -14.623 11.408 1.00 96.94 80 ASN A CA 1
ATOM 645 C C . ASN A 1 80 ? -6.551 -15.392 12.668 1.00 96.94 80 ASN A C 1
ATOM 647 O O . ASN A 1 80 ? -6.927 -16.548 12.841 1.00 96.94 80 ASN A O 1
ATOM 651 N N . GLY A 1 81 ? -5.740 -14.787 13.544 1.00 96.25 81 GLY A N 1
ATOM 652 C CA . GLY A 1 81 ? -5.225 -15.421 14.763 1.00 96.25 81 GLY A CA 1
ATOM 653 C C . GLY A 1 81 ? -4.059 -16.393 14.543 1.00 96.25 81 GLY A C 1
ATOM 654 O O . GLY A 1 81 ? -3.713 -17.142 15.454 1.00 96.25 81 GLY A O 1
ATOM 655 N N . ASN A 1 82 ? -3.442 -16.385 13.358 1.00 96.06 82 ASN A N 1
ATOM 656 C CA . ASN A 1 82 ? -2.398 -17.343 12.979 1.00 96.06 82 ASN A CA 1
ATOM 657 C C . ASN A 1 82 ? -0.984 -16.873 13.338 1.00 96.06 82 ASN A C 1
ATOM 659 O O . ASN A 1 82 ? -0.098 -17.698 13.554 1.00 96.06 82 ASN A O 1
ATOM 663 N N . LEU A 1 83 ? -0.751 -15.557 13.369 1.00 95.88 83 LEU A N 1
ATOM 664 C CA . LEU A 1 83 ? 0.569 -14.955 13.572 1.00 95.88 83 LEU A CA 1
ATOM 665 C C . LEU A 1 83 ? 0.520 -13.782 14.562 1.00 95.88 83 LEU A C 1
ATOM 667 O O . LEU A 1 83 ? -0.540 -13.201 14.781 1.00 95.88 83 LEU A O 1
ATOM 671 N N . PRO A 1 84 ? 1.660 -13.406 15.173 1.00 97.19 84 PRO A N 1
ATOM 672 C CA . PRO A 1 84 ? 1.750 -12.194 15.980 1.00 97.19 84 PRO A CA 1
ATOM 673 C C . PRO A 1 84 ? 1.643 -10.923 15.124 1.00 97.19 84 PRO A C 1
ATOM 675 O O . PRO A 1 84 ? 1.837 -10.942 13.909 1.00 97.19 84 PRO A O 1
ATOM 678 N N 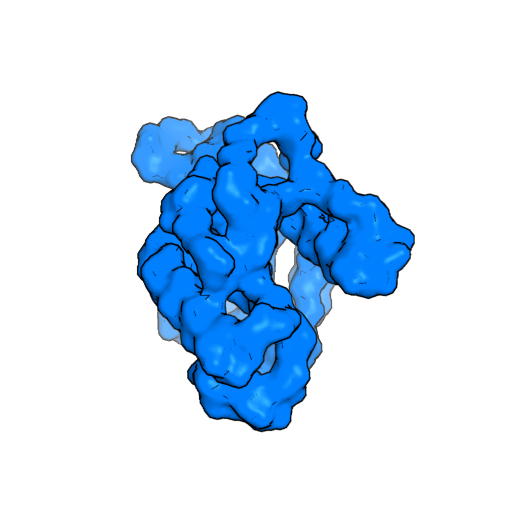. PHE A 1 85 ? 1.380 -9.793 15.786 1.00 97.19 85 PHE A N 1
ATOM 679 C CA . PHE A 1 85 ? 1.252 -8.492 15.128 1.00 97.19 85 PHE A CA 1
ATOM 680 C C . PHE A 1 85 ? 2.551 -8.096 14.385 1.00 97.19 85 PHE A C 1
ATOM 682 O O . PHE A 1 85 ? 3.631 -8.160 14.982 1.00 97.19 85 PHE A O 1
ATOM 689 N N . PRO A 1 86 ? 2.483 -7.689 13.102 1.00 96.56 86 PRO A N 1
ATOM 690 C CA . PRO A 1 86 ? 3.672 -7.414 12.294 1.00 96.56 86 PRO A CA 1
ATOM 691 C C . PRO A 1 86 ? 4.325 -6.060 12.613 1.00 96.56 86 PRO A C 1
ATOM 693 O O . PRO A 1 86 ? 3.654 -5.040 12.722 1.00 96.56 86 PRO A O 1
ATOM 696 N N . SER A 1 87 ? 5.661 -6.023 12.644 1.00 94.75 87 SER A N 1
ATOM 697 C CA . SER A 1 87 ? 6.451 -4.822 12.973 1.00 94.75 87 SER A CA 1
ATOM 698 C C . SER A 1 87 ? 6.397 -3.689 11.940 1.00 94.75 87 SER A C 1
ATOM 700 O O . SER A 1 87 ? 6.827 -2.581 12.233 1.00 94.75 87 SER A O 1
ATOM 702 N N . GLY A 1 88 ? 5.899 -3.937 10.725 1.00 96.94 88 GLY A N 1
ATOM 703 C CA . GLY A 1 88 ? 5.753 -2.926 9.669 1.00 96.94 88 GLY A CA 1
ATOM 704 C C . GLY A 1 88 ? 4.360 -2.302 9.581 1.00 96.94 88 GLY A C 1
ATOM 705 O O . GLY A 1 88 ? 4.007 -1.757 8.532 1.00 96.94 88 GLY A O 1
ATOM 706 N N . VAL A 1 89 ? 3.552 -2.435 10.634 1.00 98.25 89 VAL A N 1
ATOM 707 C CA . VAL A 1 89 ? 2.169 -1.957 10.699 1.00 98.25 89 VAL A CA 1
ATOM 708 C C . VAL A 1 89 ? 1.964 -1.185 11.995 1.00 98.25 89 VAL A C 1
ATOM 710 O O . VAL A 1 89 ? 2.449 -1.598 13.042 1.00 98.25 89 VAL A O 1
ATOM 713 N N . LEU A 1 90 ? 1.226 -0.084 11.913 1.00 98.56 90 LEU A N 1
ATOM 714 C CA . LEU A 1 90 ? 0.802 0.719 13.056 1.00 98.56 90 LEU A CA 1
ATOM 715 C C . LEU A 1 90 ? -0.699 0.550 13.273 1.00 98.56 90 LEU A C 1
ATOM 717 O O . LEU A 1 90 ? -1.458 0.468 12.303 1.00 98.56 90 LEU A O 1
ATOM 721 N N . LYS A 1 91 ? -1.137 0.536 14.530 1.00 98.44 91 LYS A N 1
ATOM 722 C CA . LYS A 1 91 ? -2.561 0.649 14.885 1.00 98.44 91 LYS A CA 1
ATOM 723 C C . LYS A 1 91 ? -3.022 2.105 14.833 1.00 98.44 91 LYS A C 1
ATOM 725 O O . LYS A 1 91 ? -2.200 3.018 14.755 1.00 98.44 91 LYS A O 1
ATOM 730 N N . THR A 1 92 ? -4.327 2.345 14.887 1.00 98.06 92 THR A N 1
ATOM 731 C CA . THR A 1 92 ? -4.896 3.689 15.091 1.00 98.06 92 THR A CA 1
ATOM 732 C C . THR A 1 92 ? -4.221 4.407 16.263 1.00 98.06 92 THR A C 1
ATOM 734 O O . THR A 1 92 ? -4.006 3.790 17.310 1.00 98.06 92 THR A O 1
ATOM 737 N N . ASN A 1 93 ? -3.900 5.696 16.109 1.00 97.94 93 ASN A N 1
ATOM 738 C CA . ASN A 1 93 ? -3.239 6.539 17.121 1.00 97.94 93 ASN A CA 1
ATOM 739 C C . ASN A 1 93 ? -1.795 6.140 17.491 1.00 97.94 93 ASN A C 1
ATOM 741 O O . ASN A 1 93 ? -1.165 6.799 18.319 1.00 97.94 93 ASN A O 1
ATOM 745 N N . GLU A 1 94 ? -1.237 5.077 16.908 1.00 97.94 94 GLU A N 1
ATOM 746 C CA . GLU A 1 94 ? 0.163 4.709 17.119 1.00 97.94 94 GLU A CA 1
ATOM 747 C C . GLU A 1 94 ? 1.084 5.608 16.280 1.00 97.94 94 GLU A C 1
ATOM 749 O O . GLU A 1 94 ? 0.931 5.715 15.064 1.00 97.94 94 GLU A O 1
ATOM 754 N N . LEU A 1 95 ? 2.051 6.268 16.915 1.00 97.25 95 LEU A N 1
ATOM 755 C CA . LEU A 1 95 ? 3.020 7.110 16.210 1.00 97.25 95 LEU A CA 1
ATOM 756 C C . LEU A 1 95 ? 4.138 6.266 15.602 1.00 97.25 95 LEU A C 1
ATOM 758 O O . LEU A 1 95 ? 4.602 5.296 16.212 1.00 97.25 95 LEU A O 1
ATOM 762 N N . MET A 1 96 ? 4.617 6.665 14.425 1.00 95.62 96 MET A N 1
ATOM 763 C CA . MET A 1 96 ? 5.721 5.975 13.782 1.00 95.62 96 MET A CA 1
ATOM 764 C C . MET A 1 96 ? 7.011 6.144 14.583 1.00 95.62 96 MET A C 1
ATOM 766 O O . MET A 1 96 ? 7.440 7.249 14.911 1.00 95.62 96 MET A O 1
ATOM 770 N N . ASN A 1 97 ? 7.673 5.020 14.849 1.00 95.00 97 ASN A N 1
ATOM 771 C CA . ASN A 1 97 ? 9.005 4.990 15.433 1.00 95.00 97 ASN A CA 1
ATOM 772 C C . ASN A 1 97 ? 9.941 4.203 14.515 1.00 95.00 97 ASN A C 1
ATOM 774 O O . ASN A 1 97 ? 9.958 2.973 14.552 1.00 95.00 97 ASN A O 1
ATOM 778 N N . GLU A 1 98 ? 10.739 4.917 13.717 1.00 91.44 98 GLU A N 1
ATOM 779 C CA . GLU A 1 98 ? 11.685 4.315 12.765 1.00 91.44 98 GLU A CA 1
ATOM 780 C C . GLU A 1 98 ? 12.649 3.314 13.422 1.00 91.44 98 GLU A C 1
ATOM 782 O O . GLU A 1 98 ? 12.985 2.309 12.807 1.00 91.44 98 GLU A O 1
ATOM 787 N N . ALA A 1 99 ? 13.030 3.503 14.692 1.00 92.50 99 ALA A N 1
ATOM 788 C CA . ALA A 1 99 ? 13.921 2.574 15.397 1.00 92.50 99 ALA A CA 1
ATOM 789 C C . ALA A 1 99 ? 13.267 1.218 15.733 1.00 92.50 99 ALA A C 1
ATOM 791 O O . ALA A 1 99 ? 13.966 0.273 16.094 1.00 92.50 99 ALA A O 1
ATOM 792 N N . ARG A 1 100 ? 11.933 1.119 15.654 1.00 91.88 100 ARG A N 1
ATOM 793 C CA . ARG A 1 100 ? 11.171 -0.123 15.878 1.00 91.88 100 ARG A CA 1
ATOM 794 C C . ARG A 1 100 ? 10.730 -0.795 14.580 1.00 91.88 100 ARG A C 1
ATOM 796 O O . ARG A 1 100 ? 10.291 -1.944 14.619 1.00 91.88 100 ARG A O 1
ATOM 803 N N . LEU A 1 101 ? 10.819 -0.092 13.452 1.00 94.38 101 LEU A N 1
ATOM 804 C CA . LEU A 1 101 ? 10.446 -0.637 12.155 1.00 94.38 101 LEU A CA 1
ATOM 805 C C . LEU A 1 101 ? 11.552 -1.558 11.623 1.00 94.38 101 LEU A C 1
ATOM 807 O O . LEU A 1 101 ? 12.734 -1.323 11.877 1.00 94.38 101 LEU A O 1
ATOM 811 N N . PRO A 1 102 ? 11.195 -2.609 10.866 1.00 94.19 102 PRO A N 1
ATOM 812 C CA . PRO A 1 102 ? 12.196 -3.432 10.209 1.00 94.19 102 PRO A CA 1
ATOM 813 C C . PRO A 1 102 ? 12.948 -2.615 9.150 1.00 94.19 102 PRO A C 1
ATOM 815 O O . PRO A 1 102 ? 12.405 -1.671 8.566 1.00 94.19 102 PRO A O 1
ATOM 818 N N . GLU A 1 103 ? 14.186 -3.017 8.857 1.00 92.38 103 GLU A N 1
ATOM 819 C CA . GLU A 1 103 ? 14.934 -2.449 7.736 1.00 92.38 103 GLU A CA 1
ATOM 820 C C . GLU A 1 103 ? 14.157 -2.591 6.423 1.00 92.38 103 GLU A C 1
ATOM 822 O O . GLU A 1 103 ? 13.375 -3.528 6.236 1.00 92.38 103 GLU A O 1
ATOM 827 N N . TYR A 1 104 ? 14.377 -1.662 5.492 1.00 90.44 104 TYR A N 1
ATOM 828 C CA . TYR A 1 104 ? 13.749 -1.734 4.176 1.00 90.44 104 TYR A CA 1
ATOM 829 C C . TYR A 1 104 ? 14.184 -2.991 3.429 1.00 90.44 104 TYR A C 1
ATOM 831 O O . TYR A 1 104 ? 15.371 -3.223 3.206 1.00 90.44 104 TYR A O 1
ATOM 839 N N . ASP A 1 105 ? 13.190 -3.739 2.973 1.00 88.19 105 ASP A N 1
ATOM 840 C CA . ASP A 1 105 ? 13.327 -4.905 2.120 1.00 88.19 105 ASP A CA 1
ATOM 841 C C . ASP A 1 105 ? 12.712 -4.560 0.759 1.00 88.19 105 ASP A C 1
ATOM 843 O O . ASP A 1 105 ? 11.492 -4.471 0.606 1.00 88.19 105 ASP A O 1
ATOM 847 N N . PHE A 1 106 ? 13.569 -4.329 -0.236 1.00 85.31 106 PHE A N 1
ATOM 848 C CA . PHE A 1 106 ? 13.153 -4.012 -1.606 1.00 85.31 106 PHE A CA 1
ATOM 849 C C . PHE A 1 106 ? 12.842 -5.264 -2.436 1.00 85.31 106 PHE A C 1
ATOM 851 O O . PHE A 1 106 ? 12.864 -5.209 -3.668 1.00 85.31 106 PHE A O 1
ATOM 858 N N . LYS A 1 107 ? 12.529 -6.393 -1.785 1.00 82.38 107 LYS A N 1
ATOM 859 C CA . LYS A 1 107 ? 12.015 -7.583 -2.459 1.00 82.38 107 LYS A CA 1
ATOM 860 C C . LYS A 1 107 ? 10.804 -7.226 -3.317 1.00 82.38 107 LYS A C 1
ATOM 862 O O . LYS A 1 107 ? 9.803 -6.685 -2.844 1.00 82.38 107 LYS A O 1
ATOM 867 N N . PHE A 1 108 ? 10.893 -7.572 -4.593 1.00 86.81 108 PHE A N 1
ATOM 868 C CA . PHE A 1 108 ? 9.816 -7.395 -5.550 1.00 86.81 108 PHE A CA 1
ATOM 869 C C . PHE A 1 108 ? 9.109 -8.731 -5.776 1.00 86.81 108 PHE A C 1
ATOM 871 O O . PHE A 1 108 ? 9.754 -9.749 -6.007 1.00 86.81 108 PHE A O 1
ATOM 878 N N . LEU A 1 109 ? 7.780 -8.724 -5.720 1.00 86.94 109 LEU A N 1
ATOM 879 C CA . LEU A 1 109 ? 6.959 -9.823 -6.219 1.00 86.94 109 LEU A CA 1
ATOM 880 C C . LEU A 1 109 ? 6.282 -9.347 -7.498 1.00 86.94 109 LEU A C 1
ATOM 882 O O . LEU A 1 109 ? 5.675 -8.273 -7.512 1.00 86.94 109 LEU A O 1
ATOM 886 N N . ALA A 1 110 ? 6.401 -10.136 -8.567 1.00 89.31 110 ALA A N 1
ATOM 887 C CA . ALA A 1 110 ? 5.730 -9.825 -9.819 1.00 89.31 110 ALA A CA 1
ATOM 888 C C . ALA A 1 110 ? 4.210 -9.776 -9.589 1.00 89.31 110 ALA A C 1
ATOM 890 O O . ALA A 1 110 ? 3.662 -10.680 -8.952 1.00 89.31 110 ALA A O 1
ATOM 891 N N . PRO A 1 111 ? 3.517 -8.729 -10.070 1.00 90.88 111 PRO A N 1
ATOM 892 C CA . PRO A 1 111 ? 2.082 -8.618 -9.876 1.00 90.88 111 PRO A CA 1
ATOM 893 C C . PRO A 1 111 ? 1.362 -9.722 -10.652 1.00 90.88 111 PRO A C 1
ATOM 895 O O . PRO A 1 111 ? 1.653 -9.954 -11.830 1.00 90.88 111 PRO A O 1
ATOM 898 N N . ASP A 1 112 ? 0.375 -10.352 -10.015 1.00 92.00 112 ASP A N 1
ATOM 899 C CA . ASP A 1 112 ? -0.523 -11.273 -10.700 1.00 92.00 112 ASP A CA 1
ATOM 900 C C . ASP A 1 112 ? -1.464 -10.487 -11.623 1.00 92.00 112 ASP A C 1
ATOM 902 O O . ASP A 1 112 ? -2.447 -9.865 -11.209 1.00 92.00 112 ASP A O 1
ATOM 906 N N . ARG A 1 113 ? -1.136 -10.495 -12.916 1.00 90.81 113 ARG A N 1
ATOM 907 C CA . ARG A 1 113 ? -1.892 -9.768 -13.941 1.00 90.81 113 ARG A CA 1
ATOM 908 C C . ARG A 1 113 ? -3.203 -10.466 -14.310 1.00 90.81 113 ARG A C 1
ATOM 910 O O . ARG A 1 113 ? -4.053 -9.814 -14.919 1.00 90.81 113 ARG A O 1
ATOM 917 N N . THR A 1 114 ? -3.403 -11.729 -13.920 1.00 92.88 114 THR A N 1
ATOM 918 C CA . THR A 1 114 ? -4.641 -12.477 -14.204 1.00 92.88 114 THR A CA 1
ATOM 919 C C . THR A 1 114 ? -5.840 -11.893 -13.455 1.00 92.88 114 THR A C 1
ATOM 921 O O . THR A 1 114 ? -6.926 -11.786 -14.022 1.00 92.88 114 THR A O 1
ATOM 924 N N . LEU A 1 115 ? -5.623 -11.344 -12.252 1.00 93.31 115 LEU A N 1
ATOM 925 C CA . LEU A 1 115 ? -6.651 -10.665 -11.447 1.00 93.31 115 LEU A CA 1
ATOM 926 C C . LEU A 1 115 ? -7.321 -9.487 -12.172 1.00 93.31 115 LEU A C 1
ATOM 928 O O . LEU A 1 115 ? -8.444 -9.095 -11.852 1.00 93.31 115 LEU A O 1
ATOM 932 N N . THR A 1 116 ? -6.637 -8.913 -13.163 1.00 92.25 116 THR A N 1
ATOM 933 C CA . THR A 1 116 ? -7.130 -7.773 -13.945 1.00 92.25 116 THR A CA 1
ATOM 934 C C . THR A 1 116 ? -7.380 -8.119 -15.411 1.00 92.25 116 THR A C 1
ATOM 936 O O . THR A 1 116 ? -7.616 -7.210 -16.206 1.00 92.25 116 THR A O 1
ATOM 939 N N . GLU A 1 117 ? -7.384 -9.409 -15.781 1.00 92.06 117 GLU A N 1
ATOM 940 C CA . GLU A 1 117 ? -7.459 -9.873 -17.176 1.00 92.06 117 GLU A CA 1
ATOM 941 C C . GLU A 1 117 ? -8.647 -9.260 -17.933 1.00 92.06 117 GLU A C 1
ATOM 943 O O . GLU A 1 117 ? -8.470 -8.683 -19.009 1.00 92.06 117 GLU A O 1
ATOM 948 N N . LYS A 1 118 ? -9.835 -9.242 -17.308 1.00 93.50 118 LYS A N 1
ATOM 949 C CA . LYS A 1 118 ? -11.058 -8.638 -17.873 1.00 93.50 118 LYS A CA 1
ATOM 950 C C . LYS A 1 118 ? -10.953 -7.141 -18.187 1.00 93.50 118 LYS A C 1
ATOM 952 O O . LYS A 1 118 ? -11.748 -6.620 -18.966 1.00 93.50 118 LYS A O 1
ATOM 957 N N . TYR A 1 119 ? -9.996 -6.436 -17.586 1.00 91.81 119 TYR A N 1
ATOM 958 C CA . TYR A 1 119 ? -9.809 -4.996 -17.753 1.00 91.81 119 TYR A CA 1
ATOM 959 C C . TYR A 1 119 ? -8.588 -4.637 -18.599 1.00 91.81 119 TYR A C 1
ATOM 961 O O . TYR A 1 119 ? -8.440 -3.469 -18.951 1.00 91.81 119 TYR A O 1
ATOM 969 N N . ARG A 1 120 ? -7.731 -5.600 -18.975 1.00 89.12 120 ARG A N 1
ATOM 970 C CA . ARG A 1 120 ? -6.460 -5.328 -19.677 1.00 89.12 120 ARG A CA 1
ATOM 971 C C . ARG A 1 120 ? -6.645 -4.548 -20.976 1.00 89.12 120 ARG A C 1
ATOM 973 O O . ARG A 1 120 ? -5.823 -3.696 -21.298 1.00 89.12 120 ARG A O 1
ATOM 980 N N . SER A 1 121 ? -7.748 -4.780 -21.688 1.00 88.31 121 SER A N 1
ATOM 981 C CA . SER A 1 121 ? -8.099 -4.046 -22.912 1.00 88.31 121 SER A CA 1
ATOM 982 C C . SER A 1 121 ? -8.347 -2.550 -22.688 1.00 88.31 121 SER A C 1
ATOM 984 O O . SER A 1 121 ? -8.236 -1.780 -23.637 1.00 88.31 121 SER A O 1
ATOM 986 N N . ARG A 1 122 ? -8.648 -2.139 -21.450 1.00 90.56 122 ARG A N 1
ATOM 987 C CA . ARG A 1 122 ? -8.891 -0.748 -21.037 1.00 90.56 122 ARG A CA 1
ATOM 988 C C . ARG A 1 122 ? -7.655 -0.074 -20.442 1.00 90.56 122 ARG A C 1
ATOM 990 O O . ARG A 1 122 ? -7.735 1.085 -20.055 1.00 90.56 122 ARG A O 1
ATOM 997 N N . TYR A 1 123 ? -6.531 -0.781 -20.319 1.00 90.12 123 TYR A N 1
ATOM 998 C CA . TYR A 1 123 ? -5.307 -0.208 -19.764 1.00 90.12 123 TYR A CA 1
ATOM 999 C C . TYR A 1 123 ? -4.592 0.562 -20.866 1.00 90.12 123 TYR A C 1
ATOM 1001 O O . TYR A 1 123 ? -4.130 -0.033 -21.841 1.00 90.12 123 TYR A O 1
ATOM 1009 N N . PHE A 1 124 ? -4.476 1.872 -20.697 1.00 90.50 124 PHE A N 1
ATOM 1010 C CA . PHE A 1 124 ? -3.746 2.743 -21.605 1.00 90.50 124 PHE A CA 1
ATOM 1011 C C . PHE A 1 124 ? -2.811 3.661 -20.817 1.00 90.50 124 PHE A C 1
ATOM 1013 O O . PHE A 1 124 ? -3.038 3.940 -19.639 1.00 90.50 124 PHE A O 1
ATOM 1020 N N . TYR A 1 125 ? -1.748 4.118 -21.466 1.00 85.94 125 TYR A N 1
ATOM 1021 C CA . TYR A 1 125 ? -0.867 5.149 -20.938 1.00 85.94 125 TYR A CA 1
ATOM 1022 C C . TYR A 1 125 ? -0.628 6.199 -22.011 1.00 85.94 125 TYR A C 1
ATOM 1024 O O . TYR A 1 125 ? 0.074 5.946 -22.990 1.00 85.94 125 TYR A O 1
ATOM 1032 N 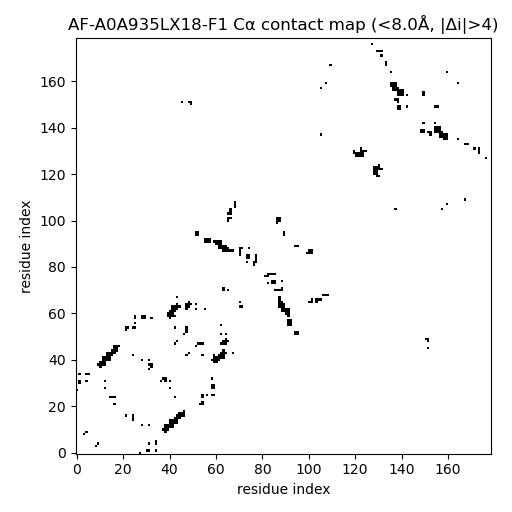N . VAL A 1 126 ? -1.230 7.373 -21.812 1.00 87.69 126 VAL A N 1
ATOM 1033 C CA . VAL A 1 126 ? -1.218 8.487 -22.766 1.00 87.69 126 VAL A CA 1
ATOM 1034 C C . VAL A 1 126 ? -1.709 8.016 -24.143 1.00 87.69 126 VAL A C 1
ATOM 1036 O O . VAL A 1 126 ? -2.911 7.854 -24.324 1.00 87.69 126 VAL A O 1
ATOM 1039 N N . PHE A 1 127 ? -0.804 7.726 -25.080 1.00 84.75 127 PHE A N 1
ATOM 1040 C CA . PHE A 1 127 ? -1.115 7.285 -26.444 1.00 84.75 127 PHE A CA 1
ATOM 1041 C C . PHE A 1 127 ? -0.933 5.773 -26.667 1.00 84.75 127 PHE A C 1
ATOM 1043 O O . PHE A 1 127 ? -1.197 5.271 -27.757 1.00 84.75 127 PHE A O 1
ATOM 1050 N N . HIS A 1 128 ? -0.493 5.027 -25.652 1.00 82.50 128 HIS A N 1
ATOM 1051 C CA . HIS A 1 128 ? -0.257 3.589 -25.751 1.00 82.50 128 HIS A CA 1
ATOM 1052 C C . HIS A 1 128 ? -1.451 2.804 -25.215 1.00 82.50 128 HIS A C 1
ATOM 1054 O O . HIS A 1 128 ? -1.787 2.903 -24.036 1.00 82.50 128 HIS A O 1
ATOM 1060 N N . ASN A 1 129 ? -2.062 1.983 -26.064 1.00 83.94 129 ASN A N 1
ATOM 1061 C CA . ASN A 1 129 ? -3.130 1.066 -25.673 1.00 83.94 129 ASN A CA 1
ATOM 1062 C C . ASN A 1 129 ? -2.561 -0.289 -25.240 1.00 83.94 129 ASN A C 1
ATOM 1064 O O . ASN A 1 129 ? -1.543 -0.730 -25.766 1.00 83.94 129 ASN A O 1
ATOM 1068 N N . LYS A 1 130 ? -3.268 -0.978 -24.336 1.00 84.81 130 LYS A N 1
ATOM 1069 C CA . LYS A 1 130 ? -2.921 -2.316 -23.824 1.00 84.81 130 LYS A CA 1
ATOM 1070 C C . LYS A 1 130 ? -1.514 -2.346 -23.221 1.00 84.81 130 LYS A C 1
ATOM 1072 O O . LYS A 1 130 ? -0.653 -3.099 -23.659 1.00 84.81 130 LYS A O 1
ATOM 1077 N N . VAL A 1 131 ? -1.280 -1.503 -22.218 1.00 89.12 131 VAL A N 1
ATOM 1078 C CA . VAL A 1 131 ? 0.020 -1.404 -21.535 1.00 89.12 131 VAL A CA 1
ATOM 1079 C C . VAL A 1 131 ? 0.098 -2.309 -20.310 1.00 89.12 131 VAL A C 1
ATOM 1081 O O . VAL A 1 131 ? -0.900 -2.547 -19.624 1.00 89.12 131 VAL A O 1
ATOM 1084 N N . ALA A 1 132 ? 1.295 -2.803 -20.009 1.00 91.06 132 ALA A N 1
ATOM 1085 C CA . ALA A 1 132 ? 1.631 -3.457 -18.749 1.00 91.06 132 ALA A CA 1
ATOM 1086 C C . ALA A 1 132 ? 2.664 -2.610 -18.007 1.00 91.06 132 ALA A C 1
ATOM 1088 O O . ALA A 1 132 ? 3.672 -2.214 -18.589 1.00 91.06 132 ALA A O 1
ATOM 1089 N N . LEU A 1 133 ? 2.426 -2.347 -16.723 1.00 90.31 133 LEU A N 1
ATOM 1090 C CA . LEU A 1 133 ? 3.437 -1.731 -15.873 1.00 90.31 133 LEU A CA 1
ATOM 1091 C C . LEU A 1 133 ? 4.400 -2.804 -15.373 1.00 90.31 133 LEU A C 1
ATOM 1093 O O . LEU A 1 133 ? 3.986 -3.901 -14.994 1.00 90.31 133 LEU A O 1
ATOM 1097 N N . MET A 1 134 ? 5.678 -2.455 -15.366 1.00 91.94 134 MET A N 1
ATOM 1098 C CA . MET A 1 134 ? 6.768 -3.242 -14.813 1.00 91.94 134 MET A CA 1
ATOM 1099 C C . MET A 1 134 ? 7.698 -2.281 -14.079 1.00 91.94 134 MET A C 1
ATOM 1101 O O . MET A 1 134 ? 7.905 -1.150 -14.519 1.00 91.94 134 MET A O 1
ATOM 1105 N N . LYS A 1 135 ? 8.254 -2.721 -12.954 1.00 93.00 135 LYS A N 1
ATOM 1106 C CA . LYS A 1 135 ? 9.161 -1.913 -12.139 1.00 93.00 135 LYS A CA 1
ATOM 1107 C C . LYS A 1 135 ? 10.529 -2.563 -12.128 1.00 93.00 135 LYS A C 1
ATOM 1109 O O . LYS A 1 135 ? 10.677 -3.586 -11.487 1.00 93.00 135 LYS A O 1
ATOM 1114 N N . THR A 1 136 ? 11.521 -1.999 -12.805 1.00 95.12 136 THR A N 1
ATOM 1115 C CA . THR A 1 136 ? 12.871 -2.595 -12.897 1.00 95.12 136 THR A CA 1
ATOM 1116 C C . THR A 1 136 ? 13.797 -2.189 -11.751 1.00 95.12 136 THR A C 1
ATOM 1118 O O . THR A 1 136 ? 14.817 -2.832 -11.515 1.00 95.12 136 THR A O 1
ATOM 1121 N N . SER A 1 137 ? 13.447 -1.135 -11.017 1.00 93.69 137 SER A N 1
ATOM 1122 C CA . SER A 1 137 ? 14.246 -0.612 -9.915 1.00 93.69 137 SER A CA 1
ATOM 1123 C C . SER A 1 137 ? 13.407 0.187 -8.916 1.00 93.69 137 SER A C 1
ATOM 1125 O O . SER A 1 137 ? 12.244 0.527 -9.158 1.00 93.69 137 SER A O 1
ATOM 1127 N N . PHE A 1 138 ? 14.000 0.473 -7.761 1.00 92.00 138 PHE A N 1
ATOM 1128 C CA . PHE A 1 138 ? 13.464 1.337 -6.719 1.00 92.00 138 PHE A CA 1
ATOM 1129 C C . PHE A 1 138 ? 14.432 2.499 -6.486 1.00 92.00 138 PHE A C 1
ATOM 1131 O O . PHE A 1 138 ? 15.640 2.297 -6.390 1.00 92.00 138 PHE A O 1
ATOM 1138 N N . GLY A 1 139 ? 13.901 3.712 -6.348 1.00 91.19 139 GLY A N 1
ATOM 1139 C CA . GLY A 1 139 ? 14.710 4.903 -6.085 1.00 91.19 139 GLY A CA 1
ATOM 1140 C C . GLY A 1 139 ? 15.346 5.485 -7.346 1.00 91.19 139 GLY A C 1
ATOM 1141 O O . GLY A 1 139 ? 14.942 5.175 -8.465 1.00 91.19 139 GLY A O 1
ATOM 1142 N N . CYS A 1 140 ? 16.325 6.369 -7.163 1.00 90.94 140 CYS A N 1
ATOM 1143 C CA . CYS A 1 140 ? 16.982 7.112 -8.237 1.00 90.94 140 CYS A CA 1
ATOM 1144 C C . CYS A 1 140 ? 18.449 7.379 -7.851 1.00 90.94 140 CYS A C 1
ATOM 1146 O O . CYS A 1 140 ? 18.681 7.725 -6.694 1.00 90.94 140 CYS A O 1
ATOM 1148 N N . PRO A 1 141 ? 19.432 7.255 -8.770 1.00 90.81 141 PRO A N 1
ATOM 1149 C CA . PRO A 1 141 ? 20.841 7.539 -8.470 1.00 90.81 141 PRO A CA 1
ATOM 1150 C C . PRO A 1 141 ? 21.155 9.042 -8.341 1.00 90.81 141 PRO A C 1
ATOM 1152 O O . PRO A 1 141 ? 22.297 9.412 -8.086 1.00 90.81 141 PRO A O 1
ATOM 1155 N N . TYR A 1 142 ? 20.168 9.921 -8.545 1.00 92.62 142 TYR A N 1
ATOM 1156 C CA . TYR A 1 142 ? 20.332 11.372 -8.471 1.00 92.62 142 TYR A CA 1
ATOM 1157 C C . TYR A 1 142 ? 19.799 11.958 -7.157 1.00 92.62 142 TYR A C 1
ATOM 1159 O O . TYR A 1 142 ? 18.832 11.469 -6.573 1.00 92.62 142 TYR A O 1
ATOM 1167 N N . HIS A 1 143 ? 20.369 13.095 -6.748 1.00 90.69 143 HIS A N 1
ATOM 1168 C CA . HIS A 1 143 ? 20.087 13.749 -5.464 1.00 90.69 143 HIS A CA 1
ATOM 1169 C C . HIS A 1 143 ? 19.285 15.058 -5.596 1.00 90.69 143 HIS A C 1
ATOM 1171 O O . HIS A 1 143 ? 19.585 16.065 -4.952 1.00 90.69 143 HIS A O 1
ATOM 1177 N N . CYS A 1 144 ? 18.239 15.074 -6.429 1.00 93.25 144 CYS A N 1
ATOM 1178 C CA . CYS A 1 1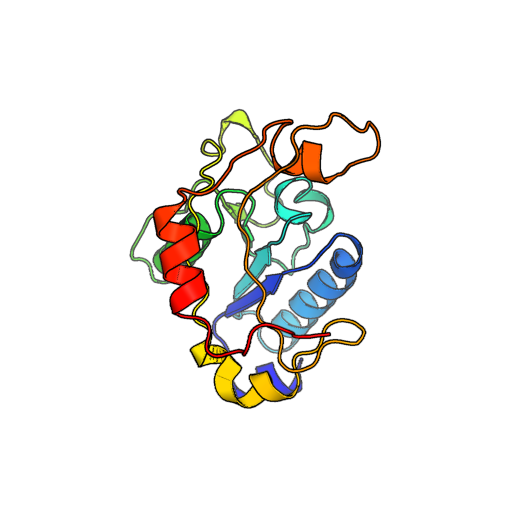44 ? 17.360 16.241 -6.577 1.00 93.25 144 CYS A CA 1
ATOM 1179 C C . CYS A 1 144 ? 16.729 16.629 -5.228 1.00 93.25 144 CYS A C 1
ATOM 1181 O O . CYS A 1 144 ? 16.102 15.796 -4.575 1.00 93.25 144 CYS A O 1
ATOM 1183 N N . LYS A 1 145 ? 16.861 17.887 -4.792 1.00 91.25 145 LYS A N 1
ATOM 1184 C CA . LYS A 1 145 ? 16.380 18.332 -3.465 1.00 91.25 145 LYS A CA 1
ATOM 1185 C C . LYS A 1 145 ? 14.855 18.296 -3.304 1.00 91.25 145 LYS A C 1
ATOM 1187 O O . LYS A 1 145 ? 14.370 18.178 -2.190 1.00 91.25 145 LYS A O 1
ATOM 1192 N N . PHE A 1 146 ? 14.114 18.373 -4.406 1.00 91.25 146 PHE A N 1
ATOM 1193 C CA . PHE A 1 146 ? 12.649 18.413 -4.418 1.00 91.25 146 PHE A CA 1
ATOM 1194 C C . PHE A 1 146 ? 11.988 17.027 -4.524 1.00 91.25 146 PHE A C 1
ATOM 1196 O O . PHE A 1 146 ? 10.765 16.923 -4.485 1.00 91.25 146 PHE A O 1
ATOM 1203 N N . CYS A 1 147 ? 12.759 15.957 -4.746 1.00 90.50 147 CYS A N 1
ATOM 1204 C CA . CYS A 1 147 ? 12.189 14.674 -5.150 1.00 90.50 147 CYS A CA 1
ATOM 1205 C C . CYS A 1 147 ? 11.788 13.811 -3.947 1.00 90.50 147 CYS A C 1
ATOM 1207 O O . CYS A 1 147 ? 12.644 13.260 -3.257 1.00 90.50 147 CYS A O 1
ATOM 1209 N N . PHE A 1 148 ? 10.481 13.600 -3.768 1.00 88.94 148 PHE A N 1
ATOM 1210 C CA . PHE A 1 148 ? 9.921 12.724 -2.731 1.00 88.94 148 PHE A CA 1
ATOM 1211 C C . PHE A 1 148 ? 10.428 11.275 -2.807 1.00 88.94 148 PHE A C 1
ATOM 1213 O O . PHE A 1 148 ? 10.593 10.615 -1.784 1.00 88.94 148 PHE A O 1
ATOM 1220 N N . CYS A 1 149 ? 10.744 10.775 -4.008 1.00 86.38 149 CYS A N 1
ATOM 1221 C CA . CYS A 1 149 ? 11.231 9.402 -4.188 1.00 86.38 149 CYS A CA 1
ATOM 1222 C C . CYS A 1 149 ? 12.522 9.123 -3.407 1.00 86.38 149 CYS A C 1
ATOM 1224 O O . CYS A 1 149 ? 12.755 7.987 -3.003 1.00 86.38 149 CYS A O 1
ATOM 1226 N N . ARG A 1 150 ? 13.333 10.158 -3.161 1.00 89.00 150 ARG A N 1
ATOM 1227 C CA . ARG A 1 150 ? 14.541 10.061 -2.338 1.00 89.00 150 ARG A CA 1
ATOM 1228 C C . ARG A 1 150 ? 14.225 9.762 -0.882 1.00 89.00 150 ARG A C 1
ATOM 1230 O O . ARG A 1 150 ? 14.902 8.944 -0.269 1.00 89.00 150 ARG A O 1
ATOM 1237 N N . ILE A 1 151 ? 13.170 10.381 -0.356 1.00 87.81 151 ILE A N 1
ATOM 1238 C CA . ILE A 1 151 ? 12.680 10.111 0.994 1.00 87.81 151 ILE A CA 1
ATOM 1239 C C . ILE A 1 151 ? 12.210 8.661 1.057 1.00 87.81 151 ILE A C 1
ATOM 1241 O O . ILE A 1 151 ? 12.625 7.954 1.969 1.00 87.81 151 ILE A O 1
ATOM 1245 N N . ILE A 1 152 ? 11.432 8.199 0.062 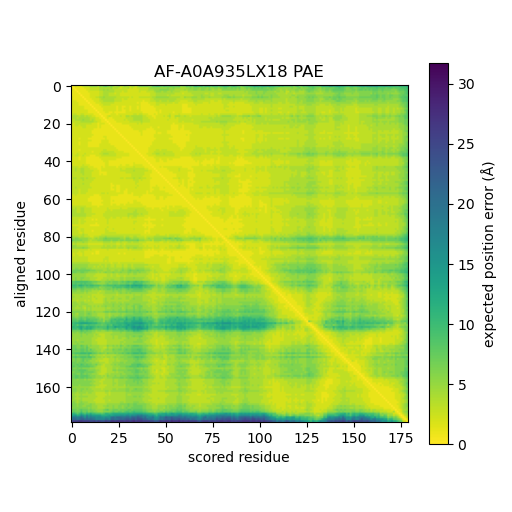1.00 87.00 152 ILE A N 1
ATOM 1246 C CA . ILE A 1 152 ? 10.953 6.805 -0.055 1.00 87.00 152 ILE A CA 1
ATOM 1247 C C . ILE A 1 152 ? 12.103 5.809 0.120 1.00 87.00 152 ILE A C 1
ATOM 1249 O O . ILE A 1 152 ? 12.066 4.985 1.032 1.00 87.00 152 ILE A O 1
ATOM 1253 N N . THR A 1 153 ? 13.147 5.906 -0.702 1.00 88.88 153 THR A N 1
ATOM 1254 C CA . THR A 1 153 ? 14.221 4.901 -0.722 1.00 88.88 153 THR A CA 1
ATOM 1255 C C . THR A 1 153 ? 15.424 5.225 0.161 1.00 88.88 153 THR A C 1
ATOM 1257 O O . THR A 1 153 ? 16.391 4.460 0.176 1.00 88.88 153 THR A O 1
ATOM 1260 N N . GLY A 1 154 ? 15.377 6.329 0.911 1.00 88.38 154 GLY A N 1
ATOM 1261 C CA . GLY A 1 154 ? 16.476 6.781 1.763 1.00 88.38 154 GLY A CA 1
ATOM 1262 C C . GLY A 1 154 ? 17.738 7.079 0.958 1.00 88.38 154 GLY A C 1
ATOM 1263 O O . GLY A 1 154 ? 18.796 6.552 1.277 1.00 88.38 154 GLY A O 1
ATOM 1264 N N . ASP A 1 155 ? 17.606 7.850 -0.125 1.00 89.56 155 ASP A N 1
ATOM 1265 C CA . ASP A 1 155 ? 18.702 8.249 -1.027 1.00 89.56 155 ASP A CA 1
ATOM 1266 C C . ASP A 1 155 ? 19.429 7.117 -1.758 1.00 89.56 155 ASP A C 1
ATOM 1268 O O . ASP A 1 155 ? 20.467 7.334 -2.384 1.00 89.56 155 ASP A O 1
ATOM 1272 N N . ARG A 1 156 ? 18.866 5.908 -1.728 1.00 89.88 156 ARG A N 1
ATOM 1273 C CA . ARG A 1 156 ? 19.449 4.733 -2.370 1.00 89.88 156 ARG A CA 1
ATOM 1274 C C . ARG A 1 156 ? 18.701 4.354 -3.640 1.00 89.88 156 ARG A C 1
ATOM 1276 O O . ARG A 1 156 ? 17.491 4.564 -3.770 1.00 89.88 156 ARG A O 1
ATOM 1283 N N . TYR A 1 157 ? 19.452 3.769 -4.564 1.00 92.69 157 TYR A N 1
ATOM 1284 C CA . TYR A 1 157 ? 18.954 3.160 -5.787 1.00 92.69 157 TYR A CA 1
ATOM 1285 C C . TYR A 1 157 ? 19.130 1.645 -5.702 1.00 92.69 157 TYR A C 1
ATOM 1287 O O . TYR A 1 157 ? 20.222 1.161 -5.414 1.00 92.69 157 TYR A O 1
ATOM 1295 N N . PHE A 1 158 ? 18.061 0.908 -5.981 1.00 91.62 158 PHE A N 1
ATOM 1296 C CA . PHE A 1 158 ? 18.041 -0.549 -5.957 1.00 91.62 158 PHE A CA 1
ATOM 1297 C C . PHE A 1 158 ? 17.572 -1.061 -7.310 1.00 91.62 158 PHE A C 1
ATOM 1299 O O . PHE A 1 158 ? 16.384 -0.996 -7.632 1.00 91.62 158 PHE A O 1
ATOM 1306 N N . ALA A 1 159 ? 18.501 -1.563 -8.116 1.00 93.94 159 ALA A N 1
ATOM 1307 C CA . ALA A 1 159 ? 18.155 -2.302 -9.321 1.00 93.94 159 ALA A CA 1
ATOM 1308 C C . ALA A 1 159 ? 17.669 -3.705 -8.944 1.00 93.94 159 ALA A C 1
ATOM 1310 O O . ALA A 1 159 ? 18.244 -4.345 -8.063 1.00 93.94 159 ALA A O 1
ATOM 1311 N N . ARG A 1 160 ? 16.628 -4.192 -9.621 1.00 94.50 160 ARG A N 1
ATOM 1312 C CA . ARG A 1 160 ? 16.248 -5.602 -9.512 1.00 94.50 160 ARG A CA 1
ATOM 1313 C C . ARG A 1 160 ? 17.267 -6.492 -10.227 1.00 94.50 160 ARG A C 1
ATOM 1315 O O . ARG A 1 160 ? 17.879 -6.038 -11.199 1.00 94.50 160 ARG A O 1
ATOM 1322 N N . PRO A 1 161 ? 17.415 -7.758 -9.803 1.00 94.25 161 PRO A N 1
ATOM 1323 C CA . PRO A 1 161 ? 18.188 -8.743 -10.546 1.00 94.25 161 PRO A CA 1
ATOM 1324 C C . PRO A 1 161 ? 17.708 -8.847 -11.999 1.00 94.25 161 PRO A C 1
ATOM 1326 O O . PRO A 1 161 ? 16.507 -8.898 -12.268 1.00 94.25 161 PRO A O 1
ATOM 1329 N N . LEU A 1 162 ? 18.650 -8.865 -12.946 1.00 95.44 162 LEU A N 1
ATOM 1330 C CA . LEU A 1 162 ? 18.334 -8.849 -14.377 1.00 95.44 162 LEU A CA 1
ATOM 1331 C C . LEU A 1 162 ? 17.474 -10.052 -14.789 1.00 95.44 162 LEU A C 1
ATOM 1333 O O . LEU A 1 162 ? 16.536 -9.887 -15.560 1.00 95.44 162 LEU A O 1
ATOM 1337 N N . ASN A 1 163 ? 17.766 -11.238 -14.254 1.00 95.69 163 ASN A N 1
ATOM 1338 C CA . ASN A 1 163 ? 16.995 -12.454 -14.507 1.00 95.69 163 ASN A CA 1
ATOM 1339 C C . ASN A 1 163 ? 15.523 -12.291 -14.102 1.00 95.69 163 ASN A C 1
ATOM 1341 O O . ASN A 1 163 ? 14.654 -12.539 -14.924 1.00 95.69 163 ASN A O 1
ATOM 1345 N N . GLU A 1 164 ? 15.229 -11.758 -12.911 1.00 94.31 164 GLU A N 1
ATOM 1346 C CA . GLU A 1 164 ? 13.841 -11.526 -12.480 1.00 94.31 164 GLU A CA 1
ATOM 1347 C C . GLU A 1 164 ? 13.102 -10.526 -13.380 1.00 94.31 164 GLU A C 1
ATOM 1349 O O . GLU A 1 164 ? 11.895 -10.644 -13.597 1.00 94.31 164 GLU A O 1
ATOM 1354 N N . VAL A 1 165 ? 13.814 -9.515 -13.887 1.00 95.56 165 VAL A N 1
ATOM 1355 C CA . VAL A 1 165 ? 13.249 -8.541 -14.830 1.00 95.56 165 VAL A CA 1
ATOM 1356 C C . VAL A 1 165 ? 12.943 -9.204 -16.172 1.00 95.56 165 VAL A C 1
ATOM 1358 O O . VAL A 1 165 ? 11.883 -8.951 -16.740 1.00 95.56 165 VAL A O 1
ATOM 1361 N N . LEU A 1 166 ? 13.844 -10.048 -16.680 1.00 95.31 166 LEU A N 1
ATOM 1362 C CA . LEU A 1 166 ? 13.650 -10.772 -17.937 1.00 95.31 166 LEU A CA 1
ATOM 1363 C C . LEU A 1 166 ? 12.532 -11.816 -17.833 1.00 95.31 166 LEU A C 1
ATOM 1365 O O . LEU A 1 166 ? 11.733 -11.933 -18.765 1.00 95.31 166 LEU A O 1
ATOM 1369 N N . ASP A 1 167 ? 12.435 -12.517 -16.704 1.00 94.69 167 ASP A N 1
ATOM 1370 C CA . ASP A 1 167 ? 11.374 -13.488 -16.432 1.00 94.69 167 ASP A CA 1
ATOM 1371 C C . ASP A 1 167 ? 10.004 -12.798 -16.395 1.00 94.69 167 ASP A C 1
ATOM 1373 O O . ASP A 1 167 ? 9.066 -13.216 -17.079 1.00 94.69 167 ASP A O 1
ATOM 1377 N N . GLU A 1 168 ? 9.887 -11.678 -15.668 1.00 95.00 168 GLU A N 1
ATOM 1378 C CA . GLU A 1 168 ? 8.649 -10.897 -15.646 1.00 95.00 168 GLU A CA 1
ATOM 1379 C C . GLU A 1 168 ? 8.314 -10.343 -17.032 1.00 95.00 168 GLU A C 1
ATOM 1381 O O . GLU A 1 168 ? 7.170 -10.469 -17.469 1.00 95.00 168 GLU A O 1
ATOM 1386 N N . LEU A 1 169 ? 9.289 -9.767 -17.740 1.00 93.94 169 LEU A N 1
ATOM 1387 C CA . LEU A 1 169 ? 9.081 -9.222 -19.080 1.00 93.94 169 LEU A CA 1
ATOM 1388 C C . LEU A 1 169 ? 8.575 -10.295 -20.052 1.00 93.94 169 LEU A C 1
ATOM 1390 O O . LEU A 1 169 ? 7.663 -10.028 -20.829 1.00 93.94 169 LEU A O 1
ATOM 1394 N N . SER A 1 170 ? 9.121 -11.510 -19.973 1.00 93.56 170 SER A N 1
ATOM 1395 C CA . SER A 1 170 ? 8.713 -12.644 -20.812 1.00 93.56 170 SER A CA 1
ATOM 1396 C C . SER A 1 170 ? 7.302 -13.149 -20.486 1.00 93.56 170 SER A C 1
ATOM 1398 O O . SER A 1 170 ? 6.637 -13.715 -21.350 1.00 93.56 170 SER A O 1
ATOM 1400 N N . SER A 1 171 ? 6.818 -12.922 -19.259 1.00 92.44 171 SER A N 1
ATOM 1401 C CA . SER A 1 171 ? 5.456 -13.282 -18.835 1.00 92.44 171 SER A CA 1
ATOM 1402 C C . SER A 1 171 ? 4.371 -12.293 -19.294 1.00 92.44 171 SER A C 1
ATOM 1404 O O . SER A 1 171 ? 3.175 -12.594 -19.220 1.00 92.44 171 SER A O 1
ATOM 1406 N N . ILE A 1 172 ? 4.757 -11.097 -19.754 1.00 92.25 172 ILE A N 1
ATOM 1407 C CA . ILE A 1 172 ? 3.826 -10.039 -20.159 1.00 92.25 172 ILE A CA 1
ATOM 1408 C C . ILE A 1 172 ? 3.237 -10.369 -21.539 1.00 92.25 172 ILE A C 1
ATOM 1410 O O . ILE A 1 172 ? 3.948 -10.464 -22.534 1.00 92.25 172 ILE A O 1
ATOM 1414 N N . LYS A 1 173 ? 1.904 -10.514 -21.603 1.00 90.56 173 LYS A N 1
ATOM 1415 C CA . LYS A 1 173 ? 1.168 -10.848 -22.839 1.00 90.56 173 LYS A CA 1
ATOM 1416 C C . LYS A 1 173 ? 1.063 -9.666 -23.812 1.00 90.56 173 LYS A C 1
ATOM 1418 O O . LYS A 1 173 ? 0.761 -9.849 -24.993 1.00 90.56 173 LYS A O 1
ATOM 1423 N N . GLU A 1 174 ? 1.230 -8.442 -23.320 1.00 89.56 174 GLU A N 1
ATOM 1424 C CA . GLU A 1 174 ? 1.127 -7.229 -24.123 1.00 89.56 174 GLU A CA 1
ATOM 1425 C C . GLU A 1 174 ? 2.268 -7.142 -25.132 1.00 89.56 174 GLU A C 1
ATOM 1427 O O . GLU A 1 174 ? 3.438 -7.332 -24.807 1.00 89.56 174 GLU A O 1
ATOM 1432 N N . LYS A 1 175 ? 1.925 -6.822 -26.382 1.00 84.62 175 LYS A N 1
ATOM 1433 C CA . LYS A 1 175 ? 2.932 -6.644 -27.426 1.00 84.62 175 LYS A CA 1
ATOM 1434 C C . LYS A 1 175 ? 3.810 -5.445 -27.088 1.00 84.62 175 LYS A C 1
ATOM 1436 O O . LYS A 1 175 ? 3.320 -4.414 -26.627 1.00 84.62 175 LYS A O 1
ATOM 1441 N N . ARG A 1 176 ? 5.101 -5.556 -27.405 1.00 78.06 176 ARG A N 1
ATOM 1442 C CA . ARG A 1 176 ? 6.007 -4.407 -27.424 1.00 78.06 176 ARG A CA 1
ATOM 1443 C C . ARG A 1 176 ? 5.382 -3.307 -28.282 1.00 78.06 176 ARG A C 1
ATOM 1445 O O . ARG A 1 176 ? 5.054 -3.552 -29.440 1.00 78.06 176 ARG A O 1
ATOM 1452 N N . SER A 1 177 ? 5.236 -2.112 -27.714 1.00 69.38 177 SER A N 1
ATOM 1453 C CA . SER A 1 177 ? 4.757 -0.955 -28.467 1.00 69.38 177 SER A CA 1
ATOM 1454 C C . SER A 1 177 ? 5.769 -0.628 -29.562 1.00 69.38 177 SER A C 1
ATOM 1456 O O . SER A 1 177 ? 6.865 -0.148 -29.277 1.00 69.38 177 SER A O 1
ATOM 1458 N N . THR A 1 178 ? 5.412 -0.906 -30.808 1.00 62.69 178 THR A N 1
ATOM 1459 C CA . THR A 1 178 ? 6.039 -0.309 -31.984 1.00 62.69 178 THR A CA 1
ATOM 1460 C C . THR A 1 178 ? 5.288 0.991 -32.229 1.00 62.69 178 THR A C 1
ATOM 1462 O O . THR A 1 178 ? 4.108 0.944 -32.579 1.00 62.69 178 THR A O 1
ATOM 1465 N N . LEU A 1 179 ? 5.919 2.121 -31.902 1.00 53.69 179 LEU A N 1
ATOM 1466 C CA . LEU A 1 179 ? 5.472 3.417 -32.415 1.00 53.69 179 LEU A CA 1
ATOM 1467 C C . LEU A 1 179 ? 5.486 3.384 -33.947 1.00 53.69 179 LEU A C 1
ATOM 1469 O O . LEU A 1 179 ? 6.409 2.731 -34.491 1.00 53.69 179 LEU A O 1
#

Nearest PDB structures (foldseek):
  4i9a-assembly1_A  TM=8.248E-01  e=5.962E-01  Sus scrofa
  4lda-assembly7_G  TM=7.791E-01  e=1.141E+00  Pseudomonas aeruginosa PAO1
  4lda-assembly8_H  TM=7.798E-01  e=3.441E+00  Pseudomonas aeruginosa PAO1
  4x1t-assembly1_A  TM=4.264E-01  e=2.184E+00  Arabidopsis thaliana
  5yx6-assembly1_A  TM=4.698E-01  e=4.761E+00  Mycobacterium tuberculosis H37Rv

Foldseek 3Di:
DLVCCVVVVDQEDEDEDDPVCLVVLQVVLVSSCVVPVRYAYEYEYLCCLQCVVSNADPSHFKYQRAPCVPQVVQCVCVVVVNHDHGQRMDGHPGDDDPVSHDPHDPDDDQDDCVVCVVCQQVDADDPRGSDDDDDQKQADCDDDPPDCSCVSVVNDIGGDDPVVRVVSVVVRPDDDDDD

Solvent-accessible surface area (backbone atoms only — not comparable to full-atom values): 10836 Å² total; per-residue (Å²): 108,68,68,56,45,71,74,67,60,57,67,59,49,79,46,71,44,50,76,91,35,41,67,58,50,50,52,50,30,40,54,47,37,71,76,38,72,80,40,42,23,35,39,29,38,76,38,33,41,77,46,46,73,80,58,56,42,94,49,34,53,31,38,40,40,35,47,52,89,56,29,49,60,38,41,55,35,26,76,72,70,76,43,70,86,36,65,22,49,36,50,53,88,53,77,90,51,77,93,67,38,67,80,89,58,86,80,80,76,84,78,74,61,71,87,44,53,95,48,40,84,74,31,61,54,96,90,41,72,42,58,78,92,80,81,66,58,45,57,48,94,68,85,63,90,86,48,65,57,40,67,76,47,68,70,36,60,44,74,56,60,65,66,62,49,51,54,53,59,71,68,51,86,55,71,81,85,76,129

pLDDT: mean 93.39, std 5.79, range [53.69, 98.75]

Radius of gyration: 18.19 Å; Cα contacts (8 Å, |Δi|>4): 233; chains: 1; bounding box: 44×36×50 Å

Secondary structure (DSSP, 8-state):
-HHHHHHH--SEEEEE--GGGHHHHHHHHHHHHHH-TT-EEEEESTTTTT-HHHH--TT-SEEE-S-HHHHHHHHHHHHTTSSPPPTTEEETTPPP-GGGSPPP--------GGGGGGGGGG-EETTEES------EES-SS--TT-HHHHHHTT--EEPPHHHHHHHHHH--SPP---

Mean predicted aligned error: 4.14 Å